Protein AF-A0A6A5QHP5-F1 (afdb_monomer_lite)

Secondary structure (DSSP, 8-state):
-HHHHHHHHHHHHHHHHHHHHHHHHHHHHHHHHHHHHHHHHHTTS---PPPPP----TT-EEEE-HHHHHHHHHHHHHHHHHHHS-HHHHHHHGGGGSHHHHHHHHHHHHTTPPPHHHHHTT-PPPHHHHHHHHHHHHSPPEEEPPPTTTTPPPPTT-B--SS--EETTEEPPPPB--S--HHHHHHHHHHHHHHHHHHHHHHT--

Organism: Ampelomyces quisqualis (NCBI:txid50730)

Foldseek 3Di:
DVVVVVVVVVVVVVVVVVVVVVVVVVVCVVCVVVVVVVVVVVVPPPPPDDPDDPPPPPAKDWPDDLLVVLLVLLLVVVVVLLVPDDPVVNVVCVVCSDDPSSVVQSVCVLVVHHRPSCVVVVNDDDPVSVVVSVVSVPDDTHIDDDPPCPCDADAAQDFDHPDFDDDPNDGDGGDGDHDGDPVVVVVVVVVVVVVVVVVVVVVVVD

Structure (mmCIF, N/CA/C/O backbone):
data_AF-A0A6A5QHP5-F1
#
_entry.id   AF-A0A6A5QHP5-F1
#
loop_
_atom_site.group_PDB
_atom_site.id
_atom_site.type_symbol
_atom_site.label_atom_id
_atom_site.label_alt_id
_atom_site.label_comp_id
_atom_site.label_asym_id
_atom_site.label_entity_id
_atom_site.label_seq_id
_atom_site.pdbx_PDB_ins_code
_atom_site.Cartn_x
_atom_site.Cartn_y
_atom_site.Cartn_z
_atom_site.occupancy
_atom_site.B_iso_or_equiv
_atom_site.auth_seq_id
_atom_site.auth_comp_id
_atom_site.auth_asym_id
_atom_site.auth_atom_id
_atom_site.pdbx_PDB_model_num
ATOM 1 N N . MET A 1 1 ? 27.028 6.381 -75.128 1.00 61.56 1 MET A N 1
ATOM 2 C CA . MET A 1 1 ? 25.929 7.376 -75.115 1.00 61.56 1 MET A CA 1
ATOM 3 C C . MET A 1 1 ? 24.689 6.884 -74.359 1.00 61.56 1 MET A C 1
ATOM 5 O O . MET A 1 1 ? 24.327 7.519 -73.383 1.00 61.56 1 MET A O 1
ATOM 9 N N . LYS A 1 2 ? 24.066 5.746 -74.721 1.00 71.06 2 LYS A N 1
ATOM 10 C CA . LYS A 1 2 ? 22.821 5.260 -74.073 1.00 71.06 2 LYS A CA 1
ATOM 11 C C . LYS A 1 2 ? 22.968 4.870 -72.589 1.00 71.06 2 LYS A C 1
ATOM 13 O O . LYS A 1 2 ? 22.072 5.134 -71.803 1.00 71.06 2 LYS A O 1
ATOM 18 N N . PHE A 1 3 ? 24.113 4.305 -72.198 1.00 80.38 3 PHE A N 1
ATOM 19 C CA . PHE A 1 3 ? 24.383 3.911 -70.807 1.00 80.38 3 PHE A CA 1
ATOM 20 C C . PHE A 1 3 ? 24.406 5.107 -69.840 1.00 80.38 3 PHE A C 1
ATOM 22 O O . PHE A 1 3 ? 23.811 5.047 -68.771 1.00 80.38 3 PHE A O 1
ATOM 29 N N . LEU A 1 4 ? 25.007 6.228 -70.255 1.00 84.44 4 LEU A N 1
ATOM 30 C CA . LEU A 1 4 ? 25.048 7.460 -69.461 1.00 84.44 4 LEU A CA 1
ATOM 31 C C . LEU A 1 4 ? 23.636 8.011 -69.198 1.00 84.44 4 LEU A C 1
ATOM 33 O O . LEU A 1 4 ? 23.339 8.428 -68.085 1.00 84.44 4 LEU A O 1
ATOM 37 N N . ALA A 1 5 ? 22.751 7.957 -70.198 1.00 82.94 5 ALA A N 1
ATOM 38 C CA . ALA A 1 5 ? 21.366 8.403 -70.055 1.00 82.94 5 ALA A CA 1
ATOM 39 C C . ALA A 1 5 ? 20.572 7.547 -69.052 1.00 82.94 5 ALA A C 1
ATOM 41 O O . ALA A 1 5 ? 19.784 8.086 -68.281 1.00 82.94 5 ALA A O 1
ATOM 42 N N . ILE A 1 6 ? 20.813 6.232 -69.018 1.00 88.19 6 ILE A N 1
ATOM 43 C CA . ILE A 1 6 ? 20.172 5.319 -68.058 1.00 88.19 6 ILE A CA 1
ATOM 44 C C . ILE A 1 6 ? 20.654 5.609 -66.632 1.00 88.19 6 ILE A C 1
ATOM 46 O O . ILE A 1 6 ? 19.841 5.676 -65.714 1.00 88.19 6 ILE A O 1
ATOM 50 N N . VAL A 1 7 ? 21.959 5.834 -66.447 1.00 87.88 7 VAL A N 1
ATOM 51 C CA . VAL A 1 7 ? 22.530 6.173 -65.134 1.00 87.88 7 VAL A CA 1
ATOM 52 C C . VAL A 1 7 ? 21.989 7.513 -64.627 1.00 87.88 7 VAL A C 1
ATOM 54 O O . VAL A 1 7 ? 21.601 7.613 -63.467 1.00 87.88 7 VAL A O 1
ATOM 57 N N . LEU A 1 8 ? 21.889 8.524 -65.495 1.00 89.56 8 LEU A N 1
ATOM 58 C CA . LEU A 1 8 ? 21.308 9.822 -65.139 1.00 89.56 8 LEU A CA 1
ATOM 59 C C . LEU A 1 8 ? 19.822 9.715 -64.780 1.00 89.56 8 LEU A C 1
ATOM 61 O O . LEU A 1 8 ? 19.384 10.333 -63.813 1.00 89.56 8 LEU A O 1
ATOM 65 N N . LEU A 1 9 ? 19.053 8.902 -65.511 1.00 88.56 9 LEU A N 1
ATOM 66 C CA . LEU A 1 9 ? 17.644 8.663 -65.200 1.00 88.56 9 LEU A CA 1
ATOM 67 C C . LEU A 1 9 ? 17.485 7.973 -63.839 1.00 88.56 9 LEU A C 1
ATOM 69 O O . LEU A 1 9 ? 16.646 8.380 -63.042 1.00 88.56 9 LEU A O 1
ATOM 73 N N . PHE A 1 10 ? 18.322 6.976 -63.546 1.00 89.12 10 PHE A N 1
ATOM 74 C CA . PHE A 1 10 ? 18.305 6.278 -62.262 1.00 89.12 10 PHE A CA 1
ATOM 75 C C . PHE A 1 10 ? 18.661 7.208 -61.097 1.00 89.12 10 PHE A C 1
ATOM 77 O O . PHE A 1 10 ? 17.954 7.229 -60.093 1.00 89.12 10 PHE A O 1
ATOM 84 N N . LEU A 1 11 ? 19.699 8.036 -61.249 1.00 90.69 11 LEU A N 1
ATOM 85 C CA . LEU A 1 11 ? 20.074 9.031 -60.240 1.00 90.69 11 LEU A CA 1
ATOM 86 C C . LEU A 1 11 ? 18.958 10.053 -59.997 1.00 90.69 11 LEU A C 1
ATOM 88 O O . LEU A 1 11 ? 18.711 10.415 -58.849 1.00 90.69 11 LEU A O 1
ATOM 92 N N . ASN A 1 12 ? 18.248 10.468 -61.048 1.00 89.38 12 ASN A N 1
ATOM 93 C CA . ASN A 1 12 ? 17.119 11.385 -60.918 1.00 89.38 12 ASN A CA 1
ATOM 94 C C . ASN A 1 12 ? 15.941 10.733 -60.172 1.00 89.38 12 ASN A C 1
ATOM 96 O O . ASN A 1 12 ? 15.350 11.339 -59.283 1.00 89.38 12 ASN A O 1
ATOM 100 N N . VAL A 1 13 ? 15.647 9.461 -60.459 1.00 91.06 13 VAL A N 1
ATOM 101 C CA . VAL A 1 13 ? 14.633 8.690 -59.721 1.00 91.06 13 VAL A CA 1
ATOM 102 C C . VAL A 1 13 ? 15.025 8.562 -58.246 1.00 91.06 13 VAL A C 1
ATOM 104 O O . VAL A 1 13 ? 14.203 8.826 -57.371 1.00 91.06 13 VAL A O 1
ATOM 107 N N . CYS A 1 14 ? 16.283 8.237 -57.942 1.00 88.94 14 CYS A N 1
ATOM 108 C CA . CYS A 1 14 ? 16.768 8.178 -56.561 1.00 88.94 14 CYS A CA 1
ATOM 109 C C . CYS A 1 14 ? 16.663 9.531 -55.841 1.00 88.94 14 CYS A C 1
ATOM 111 O O . CYS A 1 14 ? 16.239 9.559 -54.687 1.00 88.94 14 CYS A O 1
ATOM 113 N N . ALA A 1 15 ? 16.997 10.637 -56.514 1.00 89.06 15 ALA A N 1
ATOM 114 C CA . ALA A 1 15 ? 16.848 11.982 -55.961 1.00 89.06 15 ALA A CA 1
ATOM 115 C C . ALA A 1 15 ? 15.378 12.292 -55.634 1.00 89.06 15 ALA A C 1
ATOM 117 O O . ALA A 1 15 ? 15.068 12.643 -54.501 1.00 89.06 15 ALA A O 1
ATOM 118 N N . THR A 1 16 ? 14.456 12.033 -56.568 1.00 88.19 16 THR A N 1
ATOM 119 C CA . THR A 1 16 ? 13.019 12.258 -56.327 1.00 88.19 16 THR A CA 1
ATOM 120 C C . THR A 1 16 ? 12.458 11.401 -55.189 1.00 88.19 16 THR A C 1
ATOM 122 O O . THR A 1 16 ? 11.644 11.879 -54.404 1.00 88.19 16 THR A O 1
ATOM 125 N N . MET A 1 17 ? 12.920 10.154 -55.039 1.00 90.00 17 MET A N 1
ATOM 126 C CA . MET A 1 17 ? 12.515 9.294 -53.921 1.00 90.00 17 MET A CA 1
ATOM 127 C C . MET A 1 17 ? 13.016 9.832 -52.577 1.00 90.00 17 MET A C 1
ATOM 129 O O . MET A 1 17 ? 12.272 9.810 -51.597 1.00 90.00 17 MET A O 1
ATOM 133 N N . LEU A 1 18 ? 14.249 10.344 -52.528 1.00 90.56 18 LEU A N 1
ATOM 134 C CA . LEU A 1 18 ? 14.792 10.988 -51.332 1.00 90.56 18 LEU A CA 1
ATOM 135 C C . LEU A 1 18 ? 14.015 12.259 -50.978 1.00 90.56 18 LEU A C 1
ATOM 137 O O . LEU A 1 18 ? 13.669 12.437 -49.812 1.00 90.56 18 LEU A O 1
ATOM 141 N N . ASP A 1 19 ? 13.669 13.087 -51.964 1.00 86.50 19 ASP A N 1
ATOM 142 C CA . ASP A 1 19 ? 12.874 14.300 -51.749 1.00 86.50 19 ASP A CA 1
ATOM 143 C C . ASP A 1 19 ? 11.472 13.977 -51.210 1.00 86.50 19 ASP A C 1
ATOM 145 O O . ASP A 1 19 ? 10.993 14.636 -50.286 1.00 86.50 19 ASP A O 1
ATOM 149 N N . CYS A 1 20 ? 10.826 12.917 -51.709 1.00 86.38 20 CYS A N 1
ATOM 150 C CA . CYS A 1 20 ? 9.549 12.450 -51.167 1.00 86.38 20 CYS A CA 1
ATOM 151 C C . CYS A 1 20 ? 9.665 11.995 -49.704 1.00 86.38 20 CYS A C 1
ATOM 153 O O . CYS A 1 20 ? 8.797 12.317 -48.892 1.00 86.38 20 CYS A O 1
ATOM 155 N N . VAL A 1 21 ? 10.730 11.273 -49.342 1.00 85.81 21 VAL A N 1
ATOM 156 C CA . VAL A 1 21 ? 10.968 10.841 -47.953 1.00 85.81 21 VAL A CA 1
ATOM 157 C C . VAL A 1 21 ? 11.228 12.044 -47.042 1.00 85.81 21 VAL A C 1
ATOM 159 O O . VAL A 1 21 ? 10.674 12.111 -45.944 1.00 85.81 21 VAL A O 1
ATOM 162 N N . TRP A 1 22 ? 12.005 13.022 -47.510 1.00 85.69 22 TRP A N 1
ATOM 163 C CA . TRP A 1 22 ? 12.241 14.276 -46.793 1.00 85.69 22 TRP A CA 1
ATOM 164 C C . TRP A 1 22 ? 10.959 15.074 -46.575 1.00 85.69 22 TRP A C 1
ATOM 166 O O . TRP A 1 22 ? 10.737 15.579 -45.476 1.00 85.69 22 TRP A O 1
ATOM 176 N N . LEU A 1 23 ? 10.084 15.137 -47.579 1.00 84.62 23 LEU A N 1
ATOM 177 C CA . LEU A 1 23 ? 8.785 15.791 -47.463 1.00 84.62 23 LEU A CA 1
ATOM 178 C C . LEU A 1 23 ? 7.915 15.123 -46.386 1.00 84.62 23 LEU A C 1
ATOM 180 O O . LEU A 1 23 ? 7.296 15.818 -45.586 1.00 84.62 23 LEU A O 1
ATOM 184 N N . VAL A 1 24 ? 7.894 13.786 -46.330 1.00 81.50 24 VAL A N 1
ATOM 185 C CA . VAL A 1 24 ? 7.135 13.030 -45.318 1.00 81.50 24 VAL A CA 1
ATOM 186 C C . VAL A 1 24 ? 7.696 13.255 -43.912 1.00 81.50 24 VAL A C 1
ATOM 188 O O . VAL A 1 24 ? 6.921 13.463 -42.980 1.00 81.50 24 VAL A O 1
ATOM 191 N N . LEU A 1 25 ? 9.022 13.266 -43.749 1.00 79.19 25 LEU A N 1
ATOM 192 C CA . LEU A 1 25 ? 9.673 13.569 -42.468 1.00 79.19 25 LEU A CA 1
ATOM 193 C C . LEU A 1 25 ? 9.396 15.011 -42.015 1.00 79.19 25 LEU A C 1
ATOM 195 O O . LEU A 1 25 ? 9.047 15.235 -40.859 1.00 79.19 25 LEU A O 1
ATOM 199 N N . ALA A 1 26 ? 9.452 15.978 -42.932 1.00 79.81 26 ALA A N 1
ATOM 200 C CA . ALA A 1 26 ? 9.120 17.371 -42.640 1.00 79.81 26 ALA A CA 1
ATOM 201 C C . ALA A 1 26 ? 7.633 17.560 -42.288 1.00 79.81 26 ALA A C 1
ATOM 203 O O . ALA A 1 26 ? 7.299 18.346 -41.398 1.00 79.81 26 ALA A O 1
ATOM 204 N N . LEU A 1 27 ? 6.727 16.821 -42.939 1.00 79.62 27 LEU A N 1
ATOM 205 C CA . LEU A 1 27 ? 5.306 16.808 -42.578 1.00 79.62 27 LEU A CA 1
ATOM 206 C C . LEU A 1 27 ? 5.087 16.183 -41.198 1.00 79.62 27 LEU A C 1
ATOM 208 O O . LEU A 1 27 ? 4.297 16.693 -40.408 1.00 79.62 27 LEU A O 1
ATOM 212 N N . HIS A 1 28 ? 5.802 15.102 -40.886 1.00 76.00 28 HIS A N 1
ATOM 213 C CA . HIS A 1 28 ? 5.745 14.483 -39.569 1.00 76.00 28 HIS A CA 1
ATOM 214 C C . HIS A 1 28 ? 6.178 15.476 -38.485 1.00 76.00 28 HIS A C 1
ATOM 216 O O . HIS A 1 28 ? 5.433 15.687 -37.532 1.00 76.00 28 HIS A O 1
ATOM 222 N N . ASP A 1 29 ? 7.314 16.151 -38.656 1.00 72.25 29 ASP A N 1
ATOM 223 C CA . ASP A 1 29 ? 7.844 17.081 -37.653 1.00 72.25 29 ASP A CA 1
ATOM 224 C C . ASP A 1 29 ? 7.000 18.350 -37.488 1.00 72.25 29 ASP A C 1
ATOM 226 O O . ASP A 1 29 ? 6.909 18.892 -36.386 1.00 72.25 29 ASP A O 1
ATOM 230 N N . THR A 1 30 ? 6.328 18.808 -38.546 1.00 74.50 30 THR A N 1
ATOM 231 C CA . THR A 1 30 ? 5.409 19.957 -38.473 1.00 74.50 30 THR A CA 1
ATOM 232 C C . THR A 1 30 ? 4.049 19.584 -37.881 1.00 74.50 30 THR A C 1
ATOM 234 O O . THR A 1 30 ? 3.470 20.371 -37.128 1.00 74.50 30 THR A O 1
ATOM 237 N N . CYS A 1 31 ? 3.540 18.378 -38.147 1.00 75.94 31 CYS A N 1
ATOM 238 C CA . CYS A 1 31 ? 2.266 17.908 -37.600 1.00 75.94 31 CYS A CA 1
ATOM 239 C C . CYS A 1 31 ? 2.381 17.358 -36.167 1.00 75.94 31 CYS A C 1
ATOM 241 O O . CYS A 1 31 ? 1.421 17.454 -35.398 1.00 75.94 31 CYS A O 1
ATOM 243 N N . TRP A 1 32 ? 3.537 16.820 -35.771 1.00 72.25 32 TRP A N 1
ATOM 244 C CA . TRP A 1 32 ? 3.782 16.267 -34.436 1.00 72.25 32 TRP A CA 1
ATOM 245 C C . TRP A 1 32 ? 3.465 17.230 -33.274 1.00 72.25 32 TRP A C 1
ATOM 247 O O . TRP A 1 32 ? 2.747 16.825 -32.353 1.00 72.25 32 TRP A O 1
ATOM 257 N N . PRO A 1 33 ? 3.893 18.510 -33.283 1.00 73.62 33 PRO A N 1
ATOM 258 C CA . PRO A 1 33 ? 3.549 19.451 -32.216 1.00 73.62 33 PRO A CA 1
ATOM 259 C C . PRO A 1 33 ? 2.046 19.753 -32.144 1.0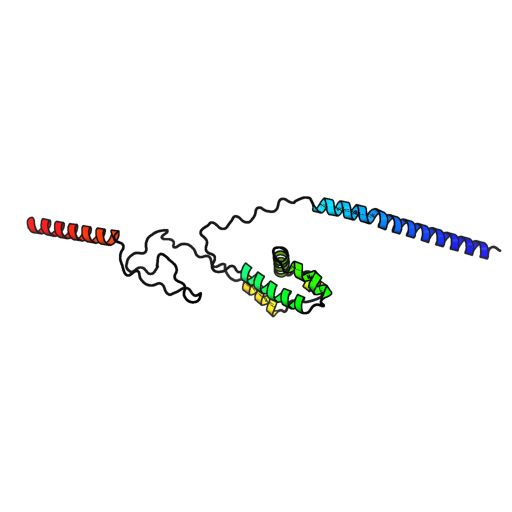0 73.62 33 PRO A C 1
ATOM 261 O O . PRO A 1 33 ? 1.520 19.935 -31.047 1.00 73.62 33 PRO A O 1
ATOM 264 N N . VAL A 1 34 ? 1.329 19.739 -33.274 1.00 74.12 34 VAL A N 1
ATOM 265 C CA . VAL A 1 34 ? -0.133 19.927 -33.302 1.00 74.12 34 VAL A CA 1
ATOM 266 C C . VAL A 1 34 ? -0.840 18.728 -32.669 1.00 74.12 34 VAL A C 1
ATOM 268 O O . VAL A 1 34 ? -1.759 18.900 -31.870 1.00 74.12 34 VAL A O 1
ATOM 271 N N . VAL A 1 35 ? -0.372 17.509 -32.951 1.00 69.69 35 VAL A N 1
ATOM 272 C CA . VAL A 1 35 ? -0.884 16.278 -32.327 1.00 69.69 35 VAL A CA 1
ATOM 273 C C . VAL A 1 35 ? -0.615 16.271 -30.820 1.00 69.69 35 VAL A C 1
ATOM 275 O O . VAL A 1 35 ? -1.504 15.927 -30.041 1.00 69.69 35 VAL A O 1
ATOM 278 N N . LEU A 1 36 ? 0.575 16.696 -30.382 1.00 69.38 36 LEU A N 1
ATOM 279 C CA . LEU A 1 36 ? 0.901 16.829 -28.959 1.00 69.38 36 LEU A CA 1
ATOM 280 C C . LEU A 1 36 ? 0.031 17.883 -28.260 1.00 69.38 36 LEU A C 1
ATOM 282 O O . LEU A 1 36 ? -0.422 17.646 -27.140 1.00 69.38 36 LEU A O 1
ATOM 286 N N . PHE A 1 37 ? -0.245 19.009 -28.921 1.00 70.62 37 PHE A N 1
ATOM 287 C CA . PHE A 1 37 ? -1.121 20.061 -28.405 1.00 70.62 37 PHE A CA 1
ATOM 288 C C . PHE A 1 37 ? -2.586 19.607 -28.298 1.00 70.62 37 PHE A C 1
ATOM 290 O O . PHE A 1 37 ? -3.234 19.811 -27.275 1.00 70.62 37 PHE A O 1
ATOM 297 N N . LEU A 1 38 ? -3.112 18.906 -29.306 1.00 71.19 38 LEU A N 1
ATOM 298 C CA . LEU A 1 38 ? -4.455 18.317 -29.242 1.00 71.19 38 LEU A CA 1
ATOM 299 C C . LEU A 1 38 ? -4.556 17.239 -28.153 1.00 71.19 38 LEU A C 1
ATOM 301 O O . LEU A 1 38 ? -5.572 17.133 -27.463 1.00 71.19 38 LEU A O 1
ATOM 305 N N . ARG A 1 39 ? -3.486 16.464 -27.948 1.00 62.81 39 ARG A N 1
ATOM 306 C CA . ARG A 1 39 ? -3.413 15.456 -26.886 1.00 62.81 39 ARG A CA 1
ATOM 307 C C . ARG A 1 39 ? -3.363 16.089 -25.494 1.00 62.81 39 ARG A C 1
ATOM 309 O O . ARG A 1 39 ? -4.021 15.572 -24.594 1.00 62.81 39 ARG A O 1
ATOM 316 N N . SER A 1 40 ? -2.654 17.208 -25.316 1.00 61.16 40 SER A N 1
ATOM 317 C CA . SER A 1 40 ? -2.631 17.932 -24.037 1.00 61.16 40 SER A CA 1
ATOM 318 C C . SER A 1 40 ? -3.987 18.574 -23.712 1.00 61.16 40 SER A C 1
ATOM 320 O O . SER A 1 40 ? -4.441 18.505 -22.568 1.00 61.16 40 SER A O 1
ATOM 322 N N . LEU A 1 41 ? -4.694 19.092 -24.722 1.00 62.59 41 LEU A N 1
ATOM 323 C CA . LEU A 1 41 ? -6.082 19.555 -24.602 1.00 62.59 41 LEU A CA 1
ATOM 324 C C . LEU A 1 41 ? -7.047 18.419 -24.231 1.00 62.59 41 LEU A C 1
ATOM 326 O O . LEU A 1 41 ? -7.913 18.602 -23.378 1.00 62.59 41 LEU A O 1
ATOM 330 N N . SER A 1 42 ? -6.870 17.226 -24.806 1.00 54.56 42 SER A N 1
ATOM 331 C CA . SER A 1 42 ? -7.694 16.052 -24.490 1.00 54.56 42 SER A CA 1
ATOM 332 C C . SER A 1 42 ? -7.488 15.542 -23.055 1.00 54.56 42 SER A C 1
ATOM 334 O O . SER A 1 42 ? -8.448 15.109 -22.420 1.00 54.56 42 SER A O 1
ATOM 336 N N . THR A 1 43 ? -6.278 15.654 -22.494 1.00 55.19 43 THR A N 1
ATOM 337 C CA . THR A 1 43 ? -6.004 15.276 -21.093 1.00 55.19 43 THR A CA 1
ATOM 338 C C . THR A 1 43 ? -6.563 16.250 -20.052 1.00 55.19 43 THR A C 1
ATOM 340 O O . THR A 1 43 ? -6.569 15.927 -18.866 1.00 55.19 43 THR A O 1
ATOM 343 N N . HIS A 1 44 ? -7.059 17.418 -20.472 1.00 50.09 44 HIS A N 1
ATOM 344 C CA . HIS A 1 44 ? -7.684 18.406 -19.590 1.00 50.09 44 HIS A CA 1
ATOM 345 C C . HIS A 1 44 ? -9.200 18.265 -19.461 1.00 50.09 44 HIS A C 1
ATOM 347 O O . HIS A 1 44 ? -9.816 19.103 -18.811 1.00 50.09 44 HIS A O 1
ATOM 353 N N . ILE A 1 45 ? -9.810 17.212 -20.011 1.00 50.88 45 ILE A N 1
ATOM 354 C CA . ILE A 1 45 ? -11.188 16.860 -19.662 1.00 50.88 45 ILE A CA 1
ATOM 355 C C . ILE A 1 45 ? -11.138 16.294 -18.238 1.00 50.88 45 ILE A C 1
ATOM 357 O O . ILE A 1 45 ? -10.616 15.189 -18.055 1.00 50.88 45 ILE A O 1
ATOM 361 N N . PRO A 1 46 ? -11.632 17.010 -17.209 1.00 49.59 46 PRO A N 1
ATOM 362 C CA . PRO A 1 46 ? -11.724 16.426 -15.890 1.00 49.59 46 PRO A CA 1
ATOM 363 C C . PRO A 1 46 ? -12.782 15.331 -15.993 1.00 49.59 46 PRO A C 1
ATOM 365 O O . PRO A 1 46 ? -13.981 15.613 -16.005 1.00 49.59 46 PRO A O 1
ATOM 368 N N . LEU A 1 47 ? -12.356 14.069 -16.092 1.00 54.75 47 LEU A N 1
ATOM 369 C CA . LEU A 1 47 ? -13.259 12.986 -15.732 1.00 54.75 47 LEU A CA 1
ATOM 370 C C . LEU A 1 47 ? -13.770 13.325 -14.327 1.00 54.75 47 LEU A C 1
ATOM 372 O O . LEU A 1 47 ? -12.943 13.665 -13.471 1.00 54.75 47 LEU A O 1
ATOM 376 N N . PRO A 1 48 ? -15.091 13.289 -14.074 1.00 50.38 48 PRO A N 1
ATOM 377 C CA . PRO A 1 48 ? -15.598 13.477 -12.729 1.00 50.38 48 PRO A CA 1
ATOM 378 C C . PRO A 1 48 ? -14.905 12.437 -11.855 1.00 50.38 48 PRO A C 1
ATOM 380 O O . PRO A 1 48 ? -15.116 11.233 -12.014 1.00 50.38 48 PRO A O 1
ATOM 383 N N . LEU A 1 49 ? -14.001 12.914 -10.996 1.00 50.34 49 LEU A N 1
ATOM 384 C CA . LEU A 1 49 ? -13.309 12.073 -10.037 1.00 50.34 49 LEU A CA 1
ATOM 385 C C . LEU A 1 49 ? -14.392 11.299 -9.282 1.00 50.34 49 LEU A C 1
ATOM 387 O O . LEU A 1 49 ? -15.390 11.916 -8.884 1.00 50.34 49 LEU A O 1
ATOM 391 N N . PRO A 1 50 ? -14.240 9.974 -9.100 1.00 51.75 50 PRO A N 1
ATOM 392 C CA . PRO A 1 50 ? -15.167 9.237 -8.262 1.00 51.75 50 PRO A CA 1
ATOM 393 C C . PRO A 1 50 ? -15.279 9.988 -6.931 1.00 51.75 50 PRO A C 1
ATOM 395 O O . PRO A 1 50 ? -14.256 10.473 -6.425 1.00 51.75 50 PRO A O 1
ATOM 398 N N . PRO A 1 51 ? -16.501 10.162 -6.394 1.00 55.22 51 PRO A N 1
ATOM 399 C CA . PRO A 1 51 ? -16.685 10.905 -5.161 1.00 55.22 51 PRO A CA 1
ATOM 400 C C . PRO A 1 51 ? -15.718 10.339 -4.119 1.00 55.22 51 PRO A C 1
ATOM 402 O O . PRO A 1 51 ? -15.582 9.110 -4.041 1.00 55.22 51 PRO A O 1
ATOM 405 N N . PRO A 1 52 ? -15.017 11.200 -3.354 1.00 45.22 52 PRO A N 1
ATOM 406 C CA . PRO A 1 52 ? -14.079 10.729 -2.350 1.00 45.22 52 PRO A CA 1
ATOM 407 C C . PRO A 1 52 ? -14.796 9.683 -1.493 1.00 45.22 52 PRO A C 1
ATOM 409 O O . PRO A 1 52 ? -15.973 9.891 -1.163 1.00 45.22 52 PRO A O 1
ATOM 412 N N . PRO A 1 53 ? -14.142 8.549 -1.174 1.00 49.06 53 PRO A N 1
ATOM 413 C CA . PRO A 1 53 ? -14.767 7.498 -0.387 1.00 49.06 53 PRO A CA 1
ATOM 414 C C . PRO A 1 53 ? -15.405 8.152 0.832 1.00 49.06 53 PRO A C 1
ATOM 416 O O . PRO A 1 53 ? -14.739 8.927 1.526 1.00 49.06 53 PRO A O 1
ATOM 419 N N . LYS A 1 54 ? -16.716 7.916 1.020 1.00 45.78 54 LYS A N 1
ATOM 420 C CA . LYS A 1 54 ? -17.501 8.532 2.097 1.00 45.78 54 LYS A CA 1
ATOM 421 C C . LYS A 1 54 ? -16.663 8.481 3.363 1.00 45.78 54 LYS A C 1
ATOM 423 O O . LYS A 1 54 ? -16.220 7.397 3.747 1.00 45.78 54 LYS A O 1
ATOM 428 N N . ALA A 1 55 ? -16.413 9.650 3.959 1.00 46.56 55 ALA A N 1
ATOM 429 C CA . ALA A 1 55 ? -15.646 9.745 5.188 1.00 46.56 55 ALA A CA 1
ATOM 430 C C . ALA A 1 55 ? -16.181 8.686 6.152 1.00 46.56 55 ALA A C 1
ATOM 432 O O . ALA A 1 55 ? -17.378 8.676 6.451 1.00 46.56 55 ALA A O 1
ATOM 433 N N . THR A 1 56 ? -15.308 7.753 6.552 1.00 50.09 56 THR A N 1
ATOM 434 C CA . THR A 1 56 ? -15.641 6.710 7.525 1.00 50.09 56 THR A CA 1
ATOM 435 C C . THR A 1 56 ? -16.399 7.393 8.661 1.00 50.09 56 THR A C 1
ATOM 437 O O . THR A 1 56 ? -15.883 8.402 9.160 1.00 50.09 56 THR A O 1
ATOM 440 N N . PRO A 1 57 ? -17.621 6.945 9.014 1.00 46.25 57 PRO A N 1
ATOM 441 C CA . PRO A 1 57 ? -18.473 7.668 9.946 1.00 46.25 57 PRO A CA 1
ATOM 442 C C . PRO A 1 57 ? -17.660 8.050 11.187 1.00 46.25 57 PRO A C 1
ATOM 444 O O . PRO A 1 57 ? -16.873 7.214 11.656 1.00 46.25 57 PRO A O 1
ATOM 447 N N . PRO A 1 58 ? -17.790 9.291 11.695 1.00 46.50 58 PRO A N 1
ATOM 448 C CA . PRO A 1 58 ? -17.022 9.772 12.838 1.00 46.50 58 PRO A CA 1
ATOM 449 C C . PRO A 1 58 ? -17.341 8.892 14.053 1.00 46.50 58 PRO A C 1
ATOM 451 O O . PRO A 1 58 ? -18.312 9.109 14.767 1.00 46.50 58 PRO A O 1
ATOM 454 N N . GLY A 1 59 ? -16.565 7.824 14.241 1.00 52.72 59 GLY A N 1
ATOM 455 C CA . GLY A 1 59 ? -16.907 6.757 15.179 1.00 52.72 59 GLY A CA 1
ATOM 456 C C . GLY A 1 59 ? -16.152 5.444 14.973 1.00 52.72 59 GLY A C 1
ATOM 457 O O . GLY A 1 59 ? -15.833 4.789 15.963 1.00 52.72 59 GLY A O 1
ATOM 458 N N . GLN A 1 60 ? -15.792 5.069 13.739 1.00 56.94 60 GLN A N 1
ATOM 459 C CA . GLN A 1 60 ? -14.990 3.860 13.509 1.00 56.94 60 GLN A CA 1
ATOM 460 C C . GLN A 1 60 ? -13.507 4.135 13.765 1.00 56.94 60 GLN A C 1
ATOM 462 O O . GLN A 1 60 ? -12.803 4.734 12.953 1.00 56.94 60 GLN A O 1
ATOM 467 N N . ARG A 1 61 ? -13.013 3.690 14.922 1.00 63.91 61 ARG A N 1
ATOM 468 C CA . ARG A 1 61 ? -11.576 3.692 15.210 1.00 63.91 61 ARG A CA 1
ATOM 469 C C . ARG A 1 61 ? -10.962 2.443 14.594 1.00 63.91 61 ARG A C 1
ATOM 471 O O . ARG A 1 61 ? -11.036 1.370 15.182 1.00 63.91 61 ARG A O 1
ATOM 478 N N . ILE A 1 62 ? -10.364 2.564 13.415 1.00 65.19 62 ILE A N 1
ATOM 479 C CA . ILE A 1 62 ? -9.651 1.430 12.827 1.00 65.19 62 ILE A CA 1
ATOM 480 C C . ILE A 1 62 ? -8.322 1.239 13.564 1.00 65.19 62 ILE A C 1
ATOM 482 O O . ILE A 1 62 ? -7.519 2.167 13.645 1.00 65.19 62 ILE A O 1
ATOM 486 N N . LEU A 1 63 ? -8.108 0.053 14.137 1.00 71.38 63 LEU A N 1
ATOM 487 C CA . LEU A 1 63 ? -6.838 -0.320 14.770 1.00 71.38 63 LEU A CA 1
ATOM 488 C C . LEU A 1 63 ? -5.815 -0.772 13.738 1.00 71.38 63 LEU A C 1
ATOM 490 O O . LEU A 1 63 ? -4.627 -0.498 13.887 1.00 71.38 63 LEU A O 1
ATOM 494 N N . PHE A 1 64 ? -6.278 -1.483 12.714 1.00 76.31 64 PHE A N 1
ATOM 495 C CA . PHE A 1 64 ? -5.416 -2.048 11.694 1.00 76.31 64 PHE A CA 1
ATOM 496 C C . PHE A 1 64 ? -6.132 -2.081 10.347 1.00 76.31 64 PHE A C 1
ATOM 498 O O . PHE A 1 64 ? -7.189 -2.698 10.233 1.00 76.31 64 PHE A O 1
ATOM 505 N N . ARG A 1 65 ? -5.528 -1.442 9.337 1.00 77.12 65 ARG A N 1
ATOM 506 C CA . ARG A 1 65 ? -5.902 -1.586 7.926 1.00 77.12 65 ARG A CA 1
ATOM 507 C C . ARG A 1 65 ? -4.793 -2.324 7.179 1.00 77.12 65 ARG A C 1
ATOM 509 O O . ARG A 1 65 ? -3.676 -1.799 7.141 1.00 77.12 65 ARG A O 1
ATOM 516 N N . PRO A 1 66 ? -5.090 -3.458 6.524 1.00 80.62 66 PRO A N 1
ATOM 517 C CA . PRO A 1 66 ? -4.127 -4.175 5.689 1.00 80.62 66 PRO A CA 1
ATOM 518 C C . PRO A 1 66 ? -3.502 -3.278 4.618 1.00 80.62 66 PRO A C 1
ATOM 520 O O . PRO A 1 66 ? -2.297 -3.342 4.379 1.00 80.62 66 PRO A O 1
ATOM 523 N N . SER A 1 67 ? -4.295 -2.361 4.049 1.00 80.38 67 SER A N 1
ATOM 524 C CA . SER A 1 67 ? -3.837 -1.392 3.052 1.00 80.38 67 SER A CA 1
ATOM 525 C C . SER A 1 67 ? -2.643 -0.570 3.539 1.00 80.38 67 SER A C 1
ATOM 527 O O . SER A 1 67 ? -1.693 -0.400 2.783 1.00 80.38 67 SER A O 1
ATOM 529 N N . PHE A 1 6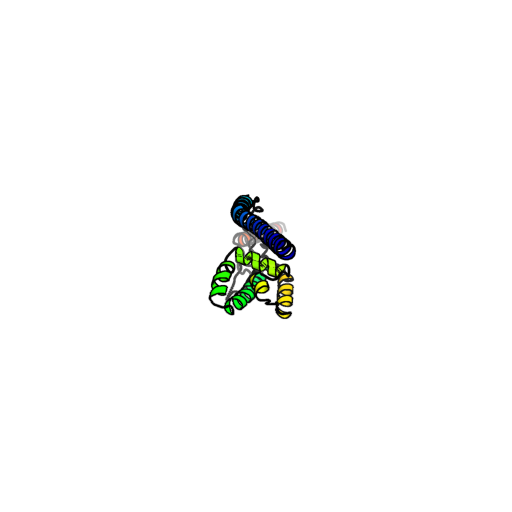8 ? -2.614 -0.136 4.802 1.00 81.31 68 PHE A N 1
ATOM 530 C CA . PHE A 1 68 ? -1.484 0.623 5.346 1.00 81.31 68 PHE A CA 1
ATOM 531 C C . PHE A 1 68 ? -0.199 -0.212 5.394 1.00 81.31 68 PHE A C 1
ATOM 533 O O . PHE A 1 68 ? 0.863 0.248 4.975 1.00 81.31 68 PHE A O 1
ATOM 540 N N . SER A 1 69 ? -0.285 -1.454 5.875 1.00 84.44 69 SER A N 1
ATOM 541 C CA . SER A 1 69 ? 0.867 -2.360 5.933 1.00 84.44 69 SER A CA 1
ATOM 542 C C . SER A 1 69 ? 1.393 -2.718 4.550 1.00 84.44 69 SER A C 1
ATOM 544 O O . SER A 1 69 ? 2.606 -2.779 4.357 1.00 84.44 69 SER A O 1
ATOM 546 N N . ILE A 1 70 ? 0.488 -2.908 3.593 1.00 85.62 70 ILE A N 1
ATOM 547 C CA . ILE A 1 70 ? 0.815 -3.146 2.192 1.00 85.62 70 ILE A CA 1
ATOM 548 C C . ILE A 1 70 ? 1.549 -1.943 1.595 1.00 85.62 70 ILE A C 1
ATOM 550 O O . ILE A 1 70 ? 2.644 -2.102 1.062 1.00 85.62 70 ILE A O 1
ATOM 554 N N . HIS A 1 71 ? 1.001 -0.735 1.744 1.00 86.00 71 HIS A N 1
ATOM 555 C CA . HIS A 1 71 ? 1.631 0.485 1.240 1.00 86.00 71 HIS A CA 1
ATOM 556 C C . HIS A 1 71 ? 3.012 0.687 1.868 1.00 86.00 71 HIS A C 1
ATOM 558 O O . HIS A 1 71 ? 3.976 0.963 1.164 1.00 86.00 71 HIS A O 1
ATOM 564 N N . ASN A 1 72 ? 3.156 0.466 3.175 1.00 88.38 72 ASN A N 1
ATOM 565 C CA . ASN A 1 72 ? 4.459 0.549 3.831 1.00 88.38 72 ASN A CA 1
ATOM 566 C C . ASN A 1 72 ? 5.456 -0.493 3.283 1.00 88.38 72 ASN A C 1
ATOM 568 O O . ASN A 1 72 ? 6.644 -0.218 3.133 1.00 88.38 72 ASN A O 1
ATOM 572 N N . PHE A 1 73 ? 4.989 -1.692 2.934 1.00 88.56 73 PHE A N 1
ATOM 573 C CA . PHE A 1 73 ? 5.844 -2.702 2.318 1.00 88.56 73 PHE A CA 1
ATOM 574 C C . PHE A 1 73 ? 6.275 -2.314 0.895 1.00 88.56 73 PHE A C 1
ATOM 576 O O . PHE A 1 73 ? 7.468 -2.376 0.587 1.00 88.56 73 PHE A O 1
ATOM 583 N N . CYS A 1 74 ? 5.345 -1.832 0.062 1.00 87.62 74 CYS A N 1
ATOM 584 C CA . CYS A 1 74 ? 5.649 -1.305 -1.273 1.00 87.62 74 CYS A CA 1
ATOM 585 C C . CYS A 1 74 ? 6.630 -0.126 -1.203 1.00 87.62 74 CYS A C 1
ATOM 587 O O . CYS A 1 74 ? 7.560 -0.053 -2.006 1.00 87.62 74 CYS A O 1
ATOM 589 N N . TRP A 1 75 ? 6.490 0.744 -0.196 1.00 89.62 75 TRP A N 1
ATOM 590 C CA . TRP A 1 75 ? 7.430 1.831 0.073 1.00 89.62 75 TRP A CA 1
ATOM 591 C C . TRP A 1 75 ? 8.849 1.311 0.280 1.00 89.62 75 TRP A C 1
ATOM 593 O O . TRP A 1 75 ? 9.777 1.781 -0.370 1.00 89.62 75 TRP A O 1
ATOM 603 N N . ILE A 1 76 ? 9.027 0.318 1.156 1.00 89.62 76 ILE A N 1
ATOM 604 C CA . ILE A 1 76 ? 10.345 -0.255 1.460 1.00 89.62 76 ILE A CA 1
ATOM 605 C C . ILE A 1 76 ? 10.992 -0.843 0.202 1.00 89.62 76 ILE A C 1
ATOM 607 O O . ILE A 1 76 ? 12.193 -0.662 -0.003 1.00 89.62 76 ILE A O 1
ATOM 611 N N . ILE A 1 77 ? 10.216 -1.540 -0.632 1.00 88.12 77 ILE A N 1
ATOM 612 C CA . ILE A 1 77 ? 10.710 -2.131 -1.882 1.00 88.12 77 ILE A CA 1
ATOM 613 C C . ILE A 1 77 ? 11.153 -1.032 -2.849 1.00 88.12 77 ILE A C 1
ATOM 615 O O . ILE A 1 77 ? 12.308 -1.021 -3.278 1.00 88.12 77 ILE A O 1
ATOM 619 N N . LEU A 1 78 ? 10.258 -0.093 -3.162 1.00 86.81 78 LEU A N 1
ATOM 620 C CA . LEU A 1 78 ? 10.516 0.956 -4.145 1.00 86.81 78 LEU A CA 1
ATOM 621 C C . LEU A 1 78 ? 11.626 1.903 -3.685 1.00 86.81 78 LEU A C 1
ATOM 623 O O . LEU A 1 78 ? 12.497 2.253 -4.472 1.00 86.81 78 LEU A O 1
ATOM 627 N N . HIS A 1 79 ? 11.666 2.254 -2.400 1.00 89.19 79 HIS A N 1
ATOM 628 C CA . HIS A 1 79 ? 12.713 3.104 -1.842 1.00 89.19 79 HIS A CA 1
ATOM 629 C C . HIS A 1 79 ? 14.092 2.445 -1.948 1.00 89.19 79 HIS A C 1
ATOM 631 O O . HIS A 1 79 ? 15.065 3.104 -2.309 1.00 89.19 79 HIS A O 1
ATOM 637 N N . LYS A 1 80 ? 14.192 1.137 -1.671 1.00 88.75 80 LYS A N 1
ATOM 638 C CA . LYS A 1 80 ? 15.441 0.388 -1.869 1.00 88.75 80 LYS A CA 1
ATOM 639 C C . LYS A 1 80 ? 15.830 0.322 -3.342 1.00 88.75 80 LYS A C 1
ATOM 641 O O . LYS A 1 80 ? 16.995 0.539 -3.647 1.00 88.75 80 LYS A O 1
ATOM 646 N N . ALA A 1 81 ? 14.875 0.076 -4.237 1.00 85.31 81 ALA A N 1
ATOM 647 C CA . ALA A 1 81 ? 15.134 0.055 -5.674 1.00 85.31 81 ALA A CA 1
ATOM 648 C C . ALA A 1 81 ? 15.669 1.411 -6.167 1.00 85.31 81 ALA A C 1
ATOM 650 O O . ALA A 1 81 ? 16.720 1.461 -6.796 1.00 85.31 81 ALA A O 1
ATOM 651 N N . VAL A 1 82 ? 15.015 2.516 -5.793 1.00 86.44 82 VAL A N 1
ATOM 652 C CA . VAL A 1 82 ? 15.413 3.888 -6.160 1.00 86.44 82 VAL A CA 1
ATOM 653 C C . VAL A 1 82 ? 16.772 4.280 -5.565 1.00 86.44 82 VAL A C 1
ATOM 655 O O . VAL A 1 82 ? 17.547 4.994 -6.202 1.00 86.44 82 VAL A O 1
ATOM 658 N N . ALA A 1 83 ? 17.102 3.800 -4.364 1.00 87.25 83 ALA A N 1
ATOM 659 C CA . ALA A 1 83 ? 18.381 4.089 -3.716 1.00 87.25 83 ALA A CA 1
ATOM 660 C C . ALA A 1 83 ? 19.591 3.454 -4.425 1.00 87.25 83 ALA A C 1
ATOM 662 O O . ALA A 1 83 ? 20.698 3.971 -4.294 1.00 87.25 83 ALA A O 1
ATOM 663 N N . VAL A 1 84 ? 19.397 2.367 -5.177 1.00 87.69 84 VAL A N 1
ATOM 664 C CA . VAL A 1 84 ? 20.473 1.698 -5.934 1.00 87.69 84 VAL A CA 1
ATOM 665 C C . VAL A 1 84 ? 20.706 2.363 -7.299 1.00 87.69 84 VAL A C 1
ATOM 667 O O . VAL A 1 84 ? 21.759 2.178 -7.902 1.00 87.69 84 VAL A O 1
ATOM 670 N N . LEU A 1 85 ? 19.764 3.183 -7.775 1.00 84.12 85 LEU A N 1
ATOM 671 C CA . LEU A 1 85 ? 19.872 3.847 -9.074 1.00 84.12 85 LEU A CA 1
ATOM 672 C C . LEU A 1 85 ? 20.953 4.947 -9.099 1.00 84.12 85 LEU A C 1
ATOM 674 O O . LEU A 1 85 ? 21.220 5.571 -8.055 1.00 84.12 85 LEU A O 1
ATOM 678 N N . PRO A 1 86 ? 21.509 5.247 -10.296 1.00 88.00 86 PRO A N 1
ATOM 679 C CA . PRO A 1 86 ? 22.329 6.433 -10.543 1.00 88.00 86 PRO A CA 1
ATOM 680 C C . PRO A 1 86 ? 21.620 7.727 -10.120 1.00 88.00 86 PRO A C 1
ATOM 682 O O . PRO A 1 86 ? 20.391 7.800 -10.087 1.00 88.00 86 PRO A O 1
ATOM 685 N N . SER A 1 87 ? 22.387 8.774 -9.805 1.00 86.00 87 SER A N 1
ATOM 686 C CA . SER A 1 87 ? 21.858 10.047 -9.285 1.00 86.00 87 SER A CA 1
ATOM 687 C C . SER A 1 87 ? 20.837 10.715 -10.216 1.00 86.00 87 SER A C 1
ATOM 689 O O . SER A 1 87 ? 19.828 11.235 -9.737 1.00 86.00 87 SER A O 1
ATOM 691 N N . THR A 1 88 ? 21.061 10.656 -11.529 1.00 86.25 88 THR A N 1
ATOM 692 C CA . THR A 1 88 ? 20.154 11.160 -12.573 1.00 86.25 88 THR A CA 1
ATOM 693 C C . THR A 1 88 ? 18.797 10.469 -12.528 1.00 86.25 88 THR A C 1
ATOM 695 O O . THR A 1 88 ? 17.758 11.120 -12.434 1.00 86.25 88 THR A O 1
ATOM 698 N N . ASP A 1 89 ? 18.800 9.142 -12.512 1.00 82.56 89 ASP A N 1
ATOM 699 C CA . ASP A 1 89 ? 17.576 8.349 -12.511 1.00 82.56 89 ASP A CA 1
ATOM 700 C C . ASP A 1 89 ? 16.845 8.435 -11.171 1.00 82.56 89 ASP A C 1
ATOM 702 O O . ASP A 1 89 ? 15.616 8.516 -11.114 1.00 82.56 89 ASP A O 1
ATOM 706 N N . ARG A 1 90 ? 17.592 8.527 -10.069 1.00 81.75 90 ARG A N 1
ATOM 707 C CA . ARG A 1 90 ? 17.025 8.775 -8.743 1.00 81.75 90 ARG A CA 1
ATOM 708 C C . ARG A 1 90 ? 16.222 10.074 -8.715 1.00 81.75 90 ARG A C 1
ATOM 710 O O . ARG A 1 90 ? 15.116 10.078 -8.174 1.00 81.75 90 ARG A O 1
ATOM 717 N N . ALA A 1 91 ? 16.737 11.155 -9.302 1.00 82.69 91 ALA A N 1
ATOM 718 C CA . ALA A 1 91 ? 16.035 12.437 -9.360 1.00 82.69 91 ALA A CA 1
ATOM 719 C C . ALA A 1 91 ? 14.725 12.351 -10.164 1.00 82.69 91 ALA A C 1
ATOM 721 O O . ALA A 1 91 ? 13.729 12.945 -9.757 1.00 82.69 91 ALA A O 1
ATOM 722 N N . LEU A 1 92 ? 14.695 11.553 -11.238 1.00 84.00 92 LEU A N 1
ATOM 723 C CA . LEU A 1 92 ? 13.488 11.317 -12.038 1.00 84.00 92 LEU A CA 1
ATOM 724 C C . LEU A 1 92 ? 12.409 10.548 -11.266 1.00 84.00 92 LEU A C 1
ATOM 726 O O . LEU A 1 92 ? 11.222 10.826 -11.428 1.00 84.00 92 LEU A O 1
ATOM 730 N N . PHE A 1 93 ? 12.803 9.592 -10.420 1.00 81.69 93 PHE A N 1
ATOM 731 C CA . PHE A 1 93 ? 11.861 8.692 -9.748 1.00 81.69 93 PHE A CA 1
ATOM 732 C C . PHE A 1 93 ? 11.462 9.108 -8.327 1.00 81.69 93 PHE A C 1
ATOM 734 O O . PHE A 1 93 ? 10.400 8.717 -7.843 1.00 81.69 93 PHE A O 1
ATOM 741 N N . THR A 1 94 ? 12.257 9.953 -7.670 1.00 82.38 94 THR A N 1
ATOM 742 C CA . THR A 1 94 ? 11.966 10.473 -6.322 1.00 82.38 94 THR A CA 1
ATOM 743 C C . THR A 1 94 ? 10.603 11.183 -6.208 1.00 82.38 94 THR A C 1
ATOM 745 O O . THR A 1 94 ? 9.925 10.974 -5.201 1.00 82.38 94 THR A O 1
ATOM 748 N N . PRO A 1 95 ? 10.136 11.976 -7.195 1.00 83.62 95 PRO A N 1
ATOM 749 C CA . PRO A 1 95 ? 8.812 12.600 -7.136 1.00 83.62 95 PRO A CA 1
ATOM 750 C C . PRO A 1 95 ? 7.656 11.594 -7.079 1.00 83.62 95 PRO A C 1
ATOM 752 O O . PRO A 1 95 ? 6.663 11.845 -6.399 1.00 83.62 95 PRO A O 1
ATOM 755 N N . TYR A 1 96 ? 7.802 10.430 -7.721 1.00 80.94 96 TYR A N 1
ATOM 756 C CA . TYR A 1 96 ? 6.781 9.378 -7.707 1.00 80.94 96 TYR A CA 1
ATOM 757 C C . TYR A 1 96 ? 6.697 8.644 -6.362 1.00 80.94 96 TYR A C 1
ATOM 759 O O . TYR A 1 96 ? 5.698 7.996 -6.069 1.00 80.94 96 TYR A O 1
ATOM 767 N N . MET A 1 97 ? 7.705 8.802 -5.501 1.00 81.62 97 MET A N 1
ATOM 768 C CA . MET A 1 97 ? 7.705 8.319 -4.119 1.00 81.62 97 MET A CA 1
ATOM 769 C C . MET A 1 97 ? 6.967 9.282 -3.174 1.00 81.62 97 MET A C 1
ATOM 771 O O . MET A 1 97 ? 7.294 9.363 -1.997 1.00 81.62 97 MET A O 1
ATOM 775 N N . ARG A 1 98 ? 6.013 10.094 -3.635 1.00 81.94 98 ARG A N 1
ATOM 776 C CA . ARG A 1 98 ? 5.278 11.020 -2.758 1.00 81.94 98 ARG A CA 1
ATOM 777 C C . ARG A 1 98 ? 3.783 10.993 -3.044 1.00 81.94 98 ARG A C 1
ATOM 779 O O . ARG A 1 98 ? 3.356 10.933 -4.193 1.00 81.9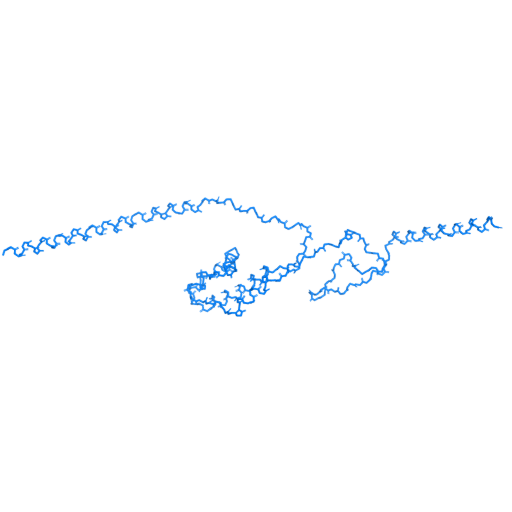4 98 ARG A O 1
ATOM 786 N N . GLY A 1 99 ? 2.996 11.085 -1.970 1.00 81.25 99 GLY A N 1
ATOM 787 C CA . GLY A 1 99 ? 1.555 11.337 -2.021 1.00 81.25 99 GLY A CA 1
ATOM 788 C C . GLY A 1 99 ? 0.773 10.362 -2.905 1.00 81.25 99 GLY A C 1
ATOM 789 O O . GLY A 1 99 ? 0.913 9.146 -2.786 1.00 81.25 99 GLY A O 1
ATOM 790 N N . SER A 1 100 ? -0.063 10.916 -3.783 1.00 79.12 100 SER A N 1
ATOM 791 C CA . SER A 1 100 ? -0.953 10.172 -4.683 1.00 79.12 100 SER A CA 1
ATOM 792 C C . SER A 1 100 ? -0.211 9.350 -5.737 1.00 79.12 100 SER A C 1
ATOM 794 O O . SER A 1 100 ? -0.651 8.252 -6.064 1.00 79.12 100 SER A O 1
ATOM 796 N N . HIS A 1 101 ? 0.937 9.825 -6.231 1.00 78.62 101 HIS A N 1
ATOM 797 C CA . HIS A 1 101 ? 1.744 9.069 -7.194 1.00 78.62 101 HIS A CA 1
ATOM 798 C C . HIS A 1 101 ? 2.269 7.772 -6.586 1.00 78.62 101 HIS A C 1
ATOM 800 O O . HIS A 1 101 ? 2.235 6.727 -7.232 1.00 78.62 101 HIS A O 1
ATOM 806 N N . PHE A 1 102 ? 2.682 7.821 -5.319 1.00 84.88 102 PHE A N 1
ATOM 807 C CA . PHE A 1 102 ? 3.106 6.625 -4.606 1.00 84.88 102 PHE A CA 1
ATOM 808 C C . PHE A 1 102 ? 1.949 5.636 -4.417 1.00 84.88 102 PHE A C 1
ATOM 810 O O . PHE A 1 102 ? 2.150 4.437 -4.587 1.00 84.88 102 PHE A O 1
ATOM 817 N N . ALA A 1 103 ? 0.744 6.121 -4.105 1.00 80.06 103 ALA A N 1
ATOM 818 C CA . ALA A 1 103 ? -0.432 5.260 -3.981 1.00 80.06 103 ALA A CA 1
ATOM 819 C C . ALA A 1 103 ? -0.730 4.516 -5.296 1.00 80.06 103 ALA A C 1
ATOM 821 O O . ALA A 1 103 ? -0.893 3.301 -5.275 1.00 80.06 103 ALA A O 1
ATOM 822 N N . ALA A 1 104 ? -0.669 5.204 -6.441 1.00 78.69 104 ALA A N 1
ATOM 823 C CA . ALA A 1 104 ? -0.843 4.578 -7.755 1.00 78.69 104 ALA A CA 1
ATOM 824 C C . ALA A 1 104 ? 0.250 3.533 -8.072 1.00 78.69 104 ALA A C 1
ATOM 826 O O . ALA A 1 104 ? -0.032 2.481 -8.642 1.00 78.69 104 ALA A O 1
ATOM 827 N N . LEU A 1 105 ? 1.503 3.786 -7.669 1.00 79.56 105 LEU A N 1
ATOM 828 C CA . LEU A 1 105 ? 2.593 2.806 -7.790 1.00 79.56 105 LEU A CA 1
ATOM 829 C C . LEU A 1 105 ? 2.419 1.599 -6.861 1.00 79.56 105 LEU A C 1
ATOM 831 O O . LEU A 1 105 ? 2.836 0.490 -7.190 1.00 79.56 105 LEU A O 1
ATOM 835 N N . ALA A 1 106 ? 1.861 1.814 -5.673 1.00 81.62 106 ALA A N 1
ATOM 836 C CA . ALA A 1 106 ? 1.562 0.735 -4.748 1.00 81.62 106 ALA A CA 1
ATOM 837 C C . ALA A 1 106 ? 0.399 -0.120 -5.267 1.00 81.62 106 ALA A C 1
ATOM 839 O O . ALA A 1 106 ? 0.451 -1.335 -5.122 1.00 81.62 106 ALA A O 1
ATOM 840 N N . GLU A 1 107 ? -0.606 0.485 -5.903 1.00 79.31 107 GLU A N 1
ATOM 841 C CA . GLU A 1 107 ? -1.717 -0.229 -6.538 1.00 79.31 107 GLU A CA 1
ATOM 842 C C . GLU A 1 107 ? -1.272 -1.089 -7.723 1.00 79.31 107 GLU A C 1
ATOM 844 O O . GLU A 1 107 ? -1.697 -2.239 -7.805 1.00 79.31 107 GLU A O 1
ATOM 849 N N . SER A 1 108 ? -0.365 -0.611 -8.583 1.00 74.31 108 SER A N 1
ATOM 850 C CA . SER A 1 108 ? 0.169 -1.444 -9.675 1.00 74.31 108 SER A CA 1
ATOM 851 C C . SER A 1 108 ? 0.912 -2.671 -9.145 1.00 74.31 108 SER A C 1
ATOM 853 O O . SER A 1 108 ? 0.619 -3.791 -9.552 1.00 74.31 108 SER A O 1
ATOM 855 N N . LEU A 1 109 ? 1.752 -2.489 -8.121 1.00 74.12 109 LEU A N 1
ATOM 856 C CA . LEU A 1 109 ? 2.406 -3.589 -7.401 1.00 74.12 109 LEU A CA 1
ATOM 857 C C . LEU A 1 109 ? 1.421 -4.596 -6.789 1.00 74.12 109 LEU A C 1
ATOM 859 O O . LEU A 1 109 ? 1.787 -5.747 -6.558 1.00 74.12 109 LEU A O 1
ATOM 863 N N . LEU A 1 110 ? 0.196 -4.169 -6.478 1.00 73.94 110 LEU A N 1
ATOM 864 C CA . LEU A 1 110 ? -0.850 -5.041 -5.952 1.00 73.94 110 LEU A CA 1
ATOM 865 C C . LEU A 1 110 ? -1.645 -5.755 -7.035 1.00 73.94 110 LEU A C 1
ATOM 867 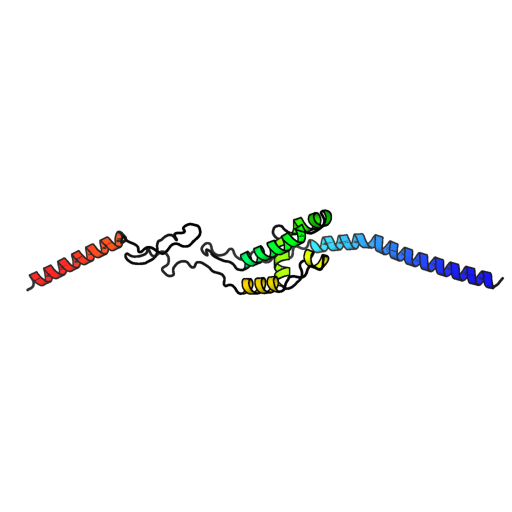O O . LEU A 1 110 ? -2.220 -6.799 -6.727 1.00 73.94 110 LEU A O 1
ATOM 871 N N . ALA A 1 111 ? -1.671 -5.222 -8.249 1.00 73.50 111 ALA A N 1
ATOM 872 C CA . ALA A 1 111 ? -2.289 -5.834 -9.418 1.00 73.50 111 ALA A CA 1
ATOM 873 C C . ALA A 1 111 ? -1.359 -6.840 -10.126 1.00 73.50 111 ALA A C 1
ATOM 875 O O . ALA A 1 111 ? -1.654 -7.255 -11.238 1.00 73.50 111 ALA A O 1
ATOM 876 N N . ASP A 1 112 ? -0.240 -7.211 -9.490 1.00 67.75 112 ASP A N 1
ATOM 877 C CA . ASP A 1 112 ? 0.852 -8.006 -10.070 1.00 67.75 112 ASP A CA 1
ATOM 878 C C . ASP A 1 112 ? 1.524 -7.344 -11.291 1.00 67.75 112 ASP A C 1
ATOM 880 O O . ASP A 1 112 ? 2.335 -7.965 -11.982 1.00 67.75 112 ASP A O 1
ATOM 884 N N . ASP A 1 113 ? 1.273 -6.047 -11.491 1.00 75.38 113 ASP A N 1
ATOM 885 C CA . ASP A 1 113 ? 1.910 -5.241 -12.521 1.00 75.38 113 ASP A CA 1
ATOM 886 C C . ASP A 1 113 ? 3.216 -4.622 -11.994 1.00 75.38 113 ASP A C 1
ATOM 888 O O . ASP A 1 113 ? 3.262 -4.018 -10.912 1.00 75.38 113 ASP A O 1
ATOM 892 N N . PRO A 1 114 ? 4.326 -4.721 -12.747 1.00 71.38 114 PRO A N 1
ATOM 893 C CA . PRO A 1 114 ? 5.574 -4.110 -12.334 1.00 71.38 114 PRO A CA 1
ATOM 894 C C . PRO A 1 114 ? 5.440 -2.585 -12.369 1.00 71.38 114 PRO A C 1
ATOM 896 O O . PRO A 1 114 ? 5.186 -1.984 -13.414 1.00 71.38 114 PRO A O 1
ATOM 899 N N . ALA A 1 115 ? 5.680 -1.939 -11.225 1.00 78.88 115 ALA A N 1
ATOM 900 C CA . ALA A 1 115 ? 5.768 -0.485 -11.155 1.00 78.88 115 ALA A CA 1
ATOM 901 C C . ALA A 1 115 ? 6.746 0.052 -12.229 1.00 78.88 115 ALA A C 1
ATOM 903 O O . ALA A 1 115 ? 7.795 -0.560 -12.433 1.00 78.88 115 ALA A O 1
ATOM 904 N N . PRO A 1 116 ? 6.484 1.214 -12.860 1.00 75.06 116 PRO A N 1
ATOM 905 C CA . PRO A 1 116 ? 7.325 1.807 -13.907 1.00 75.06 116 PRO A CA 1
ATOM 906 C C . PRO A 1 116 ? 8.833 1.810 -13.614 1.00 75.06 116 PRO A C 1
ATOM 908 O O . PRO A 1 116 ? 9.641 1.561 -14.505 1.00 75.06 116 PRO A O 1
ATOM 911 N N . ILE A 1 117 ? 9.216 2.045 -12.353 1.00 78.94 117 ILE A N 1
ATOM 912 C CA . ILE A 1 117 ? 10.612 1.982 -11.889 1.00 78.94 117 ILE A CA 1
ATOM 913 C C . ILE A 1 117 ? 11.162 0.557 -12.020 1.00 78.94 117 ILE A C 1
ATOM 915 O O . ILE A 1 117 ? 12.238 0.347 -12.564 1.00 78.94 117 ILE A O 1
ATOM 919 N N . LEU A 1 118 ? 10.419 -0.435 -11.534 1.00 79.06 118 LEU A N 1
ATOM 920 C CA . LEU A 1 118 ? 10.828 -1.836 -11.565 1.00 79.06 118 LEU A CA 1
ATOM 921 C C . LEU A 1 118 ? 10.857 -2.379 -12.997 1.00 79.06 118 LEU A C 1
ATOM 923 O O . LEU A 1 118 ? 11.811 -3.060 -13.365 1.00 79.06 118 LEU A O 1
ATOM 927 N N . ALA A 1 119 ? 9.868 -2.013 -13.816 1.00 82.19 119 ALA A N 1
ATOM 928 C CA . ALA A 1 119 ? 9.796 -2.392 -15.223 1.00 82.19 119 ALA A CA 1
ATOM 929 C C . ALA A 1 119 ? 10.994 -1.850 -16.020 1.00 82.19 119 ALA A C 1
ATOM 931 O O . ALA A 1 119 ? 11.638 -2.604 -16.747 1.00 82.19 119 ALA A O 1
ATOM 932 N N . ARG A 1 120 ? 11.348 -0.568 -15.835 1.00 79.44 120 ARG A N 1
ATOM 933 C CA . ARG A 1 120 ? 12.442 0.083 -16.577 1.00 79.44 120 ARG A CA 1
ATOM 934 C C . ARG A 1 120 ? 13.815 -0.541 -16.311 1.00 79.44 120 ARG A C 1
ATOM 936 O O . ARG A 1 120 ? 14.627 -0.602 -17.226 1.00 79.44 120 ARG A O 1
ATOM 943 N N . TYR A 1 121 ? 14.070 -1.007 -15.087 1.00 79.75 121 TYR A N 1
ATOM 944 C CA . TYR A 1 121 ? 15.347 -1.631 -14.702 1.00 79.75 121 TYR A CA 1
ATOM 945 C C . TYR A 1 121 ? 15.288 -3.161 -14.641 1.00 79.75 121 TYR A C 1
ATOM 947 O O . TYR A 1 121 ? 16.226 -3.789 -14.154 1.00 79.75 121 TYR A O 1
ATOM 955 N N . GLY A 1 122 ? 14.191 -3.778 -15.093 1.00 80.25 122 GLY A N 1
ATOM 956 C CA . GLY A 1 122 ? 14.019 -5.232 -15.047 1.00 80.25 122 GLY A CA 1
ATOM 957 C C . GLY A 1 122 ? 14.071 -5.824 -13.632 1.00 80.25 122 GLY A C 1
ATOM 958 O O . GLY A 1 122 ? 14.403 -6.999 -13.466 1.00 80.25 122 GLY A O 1
ATOM 959 N N . ILE A 1 123 ? 13.762 -5.029 -12.602 1.00 81.12 123 ILE A N 1
ATOM 960 C CA . ILE A 1 123 ? 13.801 -5.463 -11.205 1.00 81.12 123 ILE A CA 1
ATOM 961 C C . ILE A 1 123 ? 12.550 -6.294 -10.932 1.00 81.12 123 ILE A C 1
ATOM 963 O O . ILE A 1 123 ? 11.441 -5.772 -10.846 1.00 81.12 123 ILE A O 1
ATOM 967 N N . LYS A 1 124 ? 12.731 -7.603 -10.769 1.00 83.06 124 LYS A N 1
ATOM 968 C CA . LYS A 1 124 ? 11.649 -8.516 -10.393 1.00 83.06 124 LYS A CA 1
ATOM 969 C C . LYS A 1 124 ? 11.529 -8.603 -8.876 1.00 83.06 124 LYS A C 1
ATOM 971 O O . LYS A 1 124 ? 12.534 -8.633 -8.164 1.00 83.06 124 LYS A O 1
ATOM 976 N N . LEU A 1 125 ? 10.293 -8.676 -8.388 1.00 82.56 125 LEU A N 1
ATOM 977 C CA . LEU A 1 125 ? 10.032 -8.960 -6.981 1.00 82.56 125 LEU A CA 1
ATOM 978 C C . LEU A 1 125 ? 10.479 -10.382 -6.646 1.00 82.56 125 LEU A C 1
ATOM 980 O O . LEU A 1 125 ? 10.285 -11.314 -7.428 1.00 82.56 125 LEU A O 1
ATOM 984 N N . SER A 1 126 ? 11.064 -10.559 -5.464 1.00 87.56 126 SER A N 1
ATOM 985 C CA . SER A 1 126 ? 11.420 -11.893 -4.997 1.00 87.56 126 SER A CA 1
ATOM 986 C C . SER A 1 126 ? 10.155 -12.703 -4.664 1.00 87.56 126 SER A C 1
ATOM 988 O O . SER A 1 126 ? 9.160 -12.135 -4.201 1.00 87.56 126 SER A O 1
ATOM 990 N N . PRO A 1 127 ? 10.189 -14.045 -4.768 1.00 87.25 127 PRO A N 1
ATOM 991 C CA . PRO A 1 127 ? 9.065 -14.892 -4.357 1.00 87.25 127 PRO A CA 1
ATOM 992 C C . PRO A 1 127 ? 8.647 -14.664 -2.896 1.00 87.25 127 PRO A C 1
ATOM 994 O O . PRO A 1 127 ? 7.477 -14.765 -2.538 1.00 87.25 127 PRO A O 1
ATOM 997 N N . THR A 1 128 ? 9.606 -14.312 -2.035 1.00 89.50 128 THR A N 1
ATOM 998 C CA . THR A 1 128 ? 9.360 -13.969 -0.628 1.00 89.50 128 THR A CA 1
ATOM 999 C C . THR A 1 128 ? 8.614 -12.646 -0.456 1.00 89.50 128 THR A C 1
ATOM 1001 O O . THR A 1 128 ? 7.804 -12.527 0.463 1.00 89.50 128 THR A O 1
ATOM 1004 N N . GLN A 1 129 ? 8.857 -11.659 -1.323 1.00 87.75 129 GLN A N 1
ATOM 1005 C CA . GLN A 1 129 ? 8.126 -10.391 -1.327 1.00 87.75 129 GLN A CA 1
ATOM 1006 C C . GLN A 1 129 ? 6.689 -10.595 -1.801 1.00 87.75 129 GLN A C 1
ATOM 1008 O O . GLN A 1 129 ? 5.775 -10.107 -1.142 1.00 87.75 129 GLN A O 1
ATOM 1013 N N . LEU A 1 130 ? 6.491 -11.375 -2.868 1.00 85.94 130 LEU A N 1
ATOM 1014 C CA . LEU A 1 130 ? 5.164 -11.715 -3.391 1.00 85.94 130 LEU A CA 1
ATOM 1015 C C . LEU A 1 130 ? 4.308 -12.432 -2.338 1.00 85.94 130 LEU A C 1
ATOM 1017 O O . LEU A 1 130 ? 3.241 -11.942 -1.976 1.00 85.94 130 LEU A O 1
ATOM 1021 N N . ARG A 1 131 ? 4.838 -13.495 -1.715 1.00 88.81 131 ARG A N 1
ATOM 1022 C CA . ARG A 1 131 ? 4.153 -14.202 -0.613 1.00 88.81 131 ARG A CA 1
ATOM 1023 C C . ARG A 1 131 ? 3.808 -13.286 0.557 1.00 88.81 131 ARG A C 1
ATOM 1025 O O . ARG A 1 131 ? 2.791 -13.465 1.221 1.00 88.81 131 ARG A O 1
ATOM 1032 N N . ARG A 1 132 ? 4.664 -12.303 0.853 1.00 88.12 132 ARG A N 1
ATOM 1033 C CA . ARG A 1 132 ? 4.406 -11.341 1.927 1.00 88.12 132 ARG A CA 1
ATOM 1034 C C . ARG A 1 132 ? 3.290 -10.368 1.559 1.00 88.12 132 ARG A C 1
ATOM 1036 O O . ARG A 1 132 ? 2.499 -10.035 2.435 1.00 88.12 132 ARG A O 1
ATOM 1043 N N . ILE A 1 133 ? 3.203 -9.940 0.301 1.00 85.50 133 ILE A N 1
ATOM 1044 C CA . ILE A 1 133 ? 2.089 -9.123 -0.198 1.00 85.50 133 ILE A CA 1
ATOM 1045 C C . ILE A 1 133 ? 0.782 -9.915 -0.109 1.00 85.50 133 ILE A C 1
ATOM 1047 O O . ILE A 1 133 ? -0.180 -9.408 0.461 1.00 85.50 133 ILE A O 1
ATOM 1051 N N . GLU A 1 134 ? 0.759 -11.163 -0.579 1.00 86.19 134 GLU A N 1
ATOM 1052 C CA . GLU A 1 134 ? -0.403 -12.059 -0.465 1.00 86.19 134 GLU A CA 1
ATOM 1053 C C . GLU A 1 134 ? -0.828 -12.260 0.992 1.00 86.19 134 GLU A C 1
ATOM 1055 O O . GLU A 1 134 ? -2.001 -12.112 1.336 1.00 86.19 134 GLU A O 1
ATOM 1060 N N . HIS A 1 135 ? 0.134 -12.513 1.882 1.00 88.12 135 HIS A N 1
ATOM 1061 C CA . HIS A 1 135 ? -0.141 -12.645 3.306 1.00 88.12 135 HIS A CA 1
ATOM 1062 C C . HIS A 1 135 ? -0.742 -11.362 3.889 1.00 88.12 135 HIS A C 1
ATOM 1064 O O . HIS A 1 135 ? -1.746 -11.423 4.593 1.00 88.12 135 HIS A O 1
ATOM 1070 N N . LEU A 1 136 ? -0.183 -10.192 3.571 1.00 84.88 136 LEU A N 1
ATOM 1071 C CA . LEU A 1 136 ? -0.724 -8.914 4.034 1.00 84.88 136 LEU A CA 1
ATOM 1072 C C . LEU A 1 136 ? -2.130 -8.647 3.479 1.00 84.88 136 LEU A C 1
ATOM 1074 O O . LEU A 1 136 ? -2.966 -8.148 4.226 1.00 84.88 136 LEU A O 1
ATOM 1078 N N . LYS A 1 137 ? -2.411 -9.016 2.221 1.00 83.31 137 LYS A N 1
ATOM 1079 C CA . LYS A 1 137 ? -3.757 -8.947 1.620 1.00 83.31 137 LYS A CA 1
ATOM 1080 C C . LYS A 1 137 ? -4.760 -9.845 2.351 1.00 83.31 137 LYS A C 1
ATOM 1082 O O . LYS A 1 137 ? -5.921 -9.475 2.465 1.00 83.31 137 LYS A O 1
ATOM 1087 N N . SER A 1 138 ? -4.315 -10.995 2.864 1.00 86.81 138 SER A N 1
ATOM 1088 C CA . SER A 1 138 ? -5.170 -11.941 3.597 1.00 86.81 138 SER A CA 1
ATOM 1089 C C . SER A 1 138 ? -5.537 -11.497 5.020 1.00 86.81 138 SER A C 1
ATOM 1091 O O . SER A 1 138 ? -6.418 -12.094 5.638 1.00 86.81 138 SER A O 1
ATOM 1093 N N . LEU A 1 139 ? -4.871 -10.474 5.569 1.00 86.19 139 LEU A N 1
ATOM 1094 C CA . LEU A 1 139 ? -5.135 -10.031 6.936 1.00 86.19 139 LEU A CA 1
ATOM 1095 C C . LEU A 1 139 ? -6.493 -9.314 7.027 1.00 86.19 139 LEU A C 1
ATOM 1097 O O . LEU A 1 139 ? -6.793 -8.469 6.184 1.00 86.19 139 LEU A O 1
ATOM 1101 N N . PRO A 1 140 ? -7.302 -9.582 8.066 1.00 81.38 140 PRO A N 1
ATOM 1102 C CA . PRO A 1 140 ? -8.565 -8.882 8.258 1.00 81.38 140 PRO A CA 1
ATOM 1103 C C . PRO A 1 140 ? -8.344 -7.433 8.712 1.00 81.38 140 PRO A C 1
ATOM 1105 O O . PRO A 1 140 ? -7.406 -7.126 9.455 1.00 81.38 140 PRO A O 1
ATOM 1108 N N . GLU A 1 141 ? -9.246 -6.533 8.314 1.00 79.69 141 GLU A N 1
ATOM 1109 C CA . GLU A 1 141 ? -9.317 -5.185 8.883 1.00 79.69 141 GLU A CA 1
ATOM 1110 C C . GLU A 1 141 ? -9.848 -5.258 10.320 1.00 79.69 141 GLU A C 1
ATOM 1112 O O . GLU A 1 141 ? -10.925 -5.797 10.577 1.00 79.69 141 GLU A O 1
ATOM 1117 N N . ILE A 1 142 ? -9.093 -4.706 11.274 1.00 76.06 142 ILE A N 1
ATOM 1118 C CA . ILE A 1 142 ? -9.495 -4.679 12.683 1.00 76.06 142 ILE A CA 1
ATOM 1119 C C . ILE A 1 142 ? -10.089 -3.310 12.974 1.00 76.06 142 ILE A C 1
ATOM 1121 O O . ILE A 1 142 ? -9.374 -2.329 13.210 1.00 76.06 142 ILE A O 1
ATOM 1125 N N . VAL A 1 143 ? -11.415 -3.255 12.984 1.00 71.50 143 VAL A N 1
ATOM 1126 C CA . VAL A 1 143 ? -12.180 -2.067 13.360 1.00 71.50 143 VAL A CA 1
ATOM 1127 C C . VAL A 1 143 ? -12.587 -2.186 14.826 1.00 71.50 143 VAL A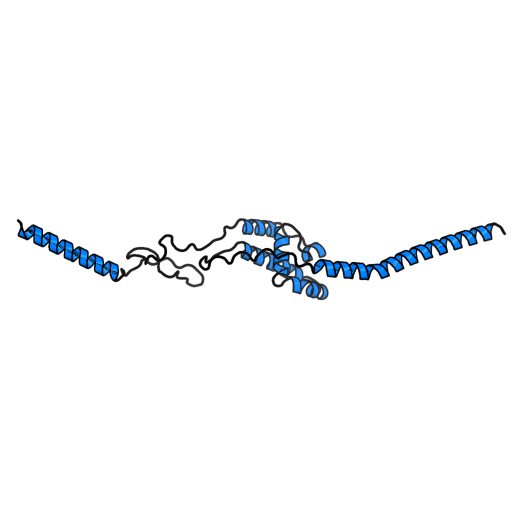 C 1
ATOM 1129 O O . VAL A 1 143 ? -13.131 -3.204 15.246 1.00 71.50 143 VAL A O 1
ATOM 1132 N N . LEU A 1 144 ? -12.339 -1.149 15.631 1.00 67.12 144 LEU A N 1
ATOM 1133 C CA . LEU A 1 144 ? -12.967 -1.050 16.948 1.00 67.12 144 LEU A CA 1
ATOM 1134 C C . LEU A 1 144 ? -14.429 -0.669 16.759 1.00 67.12 144 LEU A C 1
ATOM 1136 O O . LEU A 1 144 ? -14.751 0.495 16.500 1.00 67.12 144 LEU A O 1
ATOM 1140 N N . SER A 1 145 ? -15.302 -1.647 16.950 1.00 58.16 145 SER A N 1
ATOM 1141 C CA . SER A 1 145 ? -16.714 -1.402 17.198 1.00 58.16 145 SER A CA 1
ATOM 1142 C C . SER A 1 145 ? -16.863 -0.701 18.554 1.00 58.16 145 SER A C 1
ATOM 1144 O O . SER A 1 145 ? -16.211 -1.108 19.527 1.00 58.16 145 SER A O 1
ATOM 1146 N N . PRO A 1 146 ? -17.705 0.340 18.679 1.00 56.91 146 PRO A N 1
ATOM 1147 C CA . PRO A 1 146 ? -18.182 0.734 19.997 1.00 56.91 146 PRO A CA 1
ATOM 1148 C C . PRO A 1 146 ? -18.865 -0.479 20.662 1.00 56.91 146 PRO A C 1
ATOM 1150 O O . PRO A 1 146 ? -19.421 -1.319 19.954 1.00 56.91 146 PRO A O 1
ATOM 1153 N N . PRO A 1 147 ? -18.798 -0.615 21.998 1.00 59.03 147 PRO A N 1
ATOM 1154 C CA . PRO A 1 147 ? -19.460 -1.718 22.692 1.00 59.03 147 PRO A CA 1
ATOM 1155 C C . PRO A 1 147 ? -20.957 -1.754 22.342 1.00 59.03 147 PRO A C 1
ATOM 1157 O O . PRO A 1 147 ? -21.591 -0.700 22.282 1.00 59.03 147 PRO A O 1
ATOM 1160 N N . GLU A 1 148 ? -21.516 -2.954 22.141 1.00 51.88 148 GLU A N 1
ATOM 1161 C CA . GLU A 1 148 ? -22.936 -3.172 21.790 1.00 51.88 148 GLU A CA 1
ATOM 1162 C C . GLU A 1 148 ? -23.908 -2.533 22.797 1.00 51.88 148 GLU A C 1
ATOM 1164 O O . GLU A 1 148 ? -24.997 -2.099 22.440 1.00 51.88 148 GLU A O 1
ATOM 1169 N N . ASP A 1 149 ? -23.466 -2.368 24.044 1.00 49.28 149 ASP A N 1
ATOM 1170 C CA . ASP A 1 149 ? -24.176 -1.681 25.126 1.00 49.28 149 ASP A CA 1
ATOM 1171 C C . ASP A 1 149 ? -24.339 -0.148 24.919 1.00 49.28 149 ASP A C 1
ATOM 1173 O O . ASP A 1 149 ? -24.892 0.557 25.770 1.00 49.28 149 ASP A O 1
ATOM 1177 N N . GLY A 1 150 ? -23.853 0.420 23.810 1.00 50.47 150 GLY A N 1
ATOM 1178 C CA . GLY A 1 150 ? -23.965 1.848 23.505 1.00 50.47 150 GLY A CA 1
ATOM 1179 C C . GLY A 1 150 ? -23.252 2.741 24.534 1.00 50.47 150 GLY A C 1
ATOM 1180 O O . GLY A 1 150 ? -22.171 2.430 25.030 1.00 50.47 150 GLY A O 1
ATOM 1181 N N . ASN A 1 151 ? -23.856 3.884 24.886 1.00 54.62 151 ASN A N 1
ATOM 1182 C CA . ASN A 1 151 ? -23.344 4.801 25.922 1.00 54.62 151 ASN A CA 1
ATOM 1183 C C . ASN A 1 151 ? -23.596 4.311 27.365 1.00 54.62 151 ASN A C 1
ATOM 1185 O O . ASN A 1 151 ? -23.419 5.087 28.319 1.00 54.62 151 ASN A O 1
ATOM 1189 N N . ARG A 1 152 ? -24.034 3.058 27.557 1.00 55.09 152 ARG A N 1
ATOM 1190 C CA . ARG A 1 152 ? -24.299 2.500 28.884 1.00 55.09 152 ARG A CA 1
ATOM 1191 C C . ARG A 1 152 ? -23.037 2.586 29.734 1.00 55.09 152 ARG A C 1
ATOM 1193 O O . ARG A 1 152 ? -21.938 2.187 29.350 1.00 55.09 152 ARG A O 1
ATOM 1200 N N . LYS A 1 153 ? -23.191 3.161 30.926 1.00 59.03 153 LYS A N 1
ATOM 1201 C CA . LYS A 1 153 ? -22.104 3.206 31.903 1.00 59.03 153 LYS A CA 1
ATOM 1202 C C . LYS A 1 153 ? -21.873 1.779 32.413 1.00 59.03 153 LYS A C 1
ATOM 1204 O O . LYS A 1 153 ? -22.849 1.157 32.830 1.00 59.03 153 LYS A O 1
ATOM 1209 N N . PRO A 1 154 ? -20.622 1.289 32.421 1.00 61.59 154 PRO A N 1
ATOM 1210 C CA . PRO A 1 154 ? -20.326 -0.047 32.916 1.00 61.59 154 PRO A CA 1
ATOM 1211 C C . PRO A 1 154 ? -20.731 -0.155 34.392 1.00 61.59 154 PRO A C 1
ATOM 1213 O O . PRO A 1 154 ? -20.478 0.763 35.185 1.00 61.59 154 PRO A O 1
ATOM 1216 N N . GLN A 1 155 ? -21.405 -1.247 34.743 1.00 63.56 155 GLN A N 1
ATOM 1217 C CA . GLN A 1 155 ? -21.936 -1.500 36.082 1.00 63.56 155 GLN A CA 1
ATOM 1218 C C . GLN A 1 155 ? -20.856 -2.060 37.018 1.00 63.56 155 GLN A C 1
ATOM 1220 O O . GLN A 1 155 ? -19.787 -2.516 36.601 1.00 63.56 155 GLN A O 1
ATOM 1225 N N . ARG A 1 156 ? -21.105 -2.017 38.333 1.00 61.09 156 ARG A N 1
ATOM 1226 C CA . ARG A 1 156 ? -20.149 -2.529 39.328 1.00 61.09 156 ARG A CA 1
ATOM 1227 C C . ARG A 1 156 ? -19.946 -4.033 39.143 1.00 61.09 156 ARG A C 1
ATOM 1229 O O . ARG A 1 156 ? -20.882 -4.805 39.300 1.00 61.09 156 ARG A O 1
ATOM 1236 N N . GLY A 1 157 ? -18.700 -4.441 38.916 1.00 63.56 157 GLY A N 1
ATOM 1237 C CA . GLY A 1 157 ? -18.331 -5.843 38.692 1.00 63.56 157 GLY A CA 1
ATOM 1238 C C . GLY A 1 157 ? -18.124 -6.217 37.222 1.00 63.56 157 GLY A C 1
ATOM 1239 O O . GLY A 1 157 ? -17.408 -7.188 36.966 1.00 63.56 157 GLY A O 1
ATOM 1240 N N . GLU A 1 158 ? -18.632 -5.416 36.279 1.00 66.00 158 GLU A N 1
ATOM 1241 C CA . GLU A 1 158 ? -18.364 -5.578 34.846 1.00 66.00 158 GLU A CA 1
ATOM 1242 C C . GLU A 1 158 ? -16.904 -5.197 34.519 1.00 66.00 158 GLU A C 1
ATOM 1244 O O . GLU A 1 158 ? -16.283 -4.336 35.164 1.00 66.00 158 GLU A O 1
ATOM 1249 N N . LYS A 1 159 ? -16.322 -5.883 33.527 1.00 59.91 159 LYS A N 1
ATOM 1250 C CA . LYS A 1 159 ? -14.993 -5.578 32.978 1.00 59.91 159 LYS A CA 1
ATOM 1251 C C . LYS A 1 159 ? -15.174 -4.617 31.804 1.00 59.91 159 LYS A C 1
ATOM 1253 O O . LYS A 1 159 ? -15.729 -4.997 30.786 1.00 59.91 159 LYS A O 1
ATOM 1258 N N . GLY A 1 160 ? -14.674 -3.393 31.935 1.00 57.81 160 GLY A N 1
ATOM 1259 C CA . GLY A 1 160 ? -14.793 -2.380 30.886 1.00 57.81 160 GLY A CA 1
ATOM 1260 C C . GLY A 1 160 ? -14.833 -0.988 31.493 1.00 57.81 160 GLY A C 1
ATOM 1261 O O . GLY A 1 160 ? -15.627 -0.705 32.382 1.00 57.81 160 GLY A O 1
ATOM 1262 N N . GLY A 1 161 ? -13.923 -0.114 31.074 1.00 59.81 161 GLY A N 1
ATOM 1263 C CA . GLY A 1 161 ? -13.934 1.292 31.467 1.00 59.81 161 GLY A CA 1
ATOM 1264 C C . GLY A 1 161 ? -14.526 2.148 30.353 1.00 59.81 161 GLY A C 1
ATOM 1265 O O . GLY A 1 161 ? -14.390 1.812 29.183 1.00 59.81 161 GLY A O 1
ATOM 1266 N N . ARG A 1 162 ? -15.089 3.314 30.699 1.00 56.66 162 ARG A N 1
ATOM 1267 C CA . ARG A 1 162 ? -15.596 4.300 29.718 1.00 56.66 162 ARG A CA 1
ATOM 1268 C C . ARG A 1 162 ? -14.525 4.775 28.715 1.00 56.66 162 ARG A C 1
ATOM 1270 O O . ARG A 1 162 ? -14.857 5.343 27.684 1.00 56.66 162 ARG A O 1
ATOM 1277 N N . LYS A 1 163 ? -13.239 4.584 29.027 1.00 58.97 163 LYS A N 1
ATOM 1278 C CA . LYS A 1 163 ? -12.105 4.857 28.135 1.00 58.97 163 LYS A CA 1
ATOM 1279 C C . LYS A 1 163 ? -11.217 3.617 28.038 1.00 58.97 163 LYS A C 1
ATOM 1281 O O . LYS A 1 163 ? -10.832 3.061 29.070 1.00 58.97 163 LYS A O 1
ATOM 1286 N N . LEU A 1 164 ? -10.857 3.245 26.810 1.00 64.06 164 LEU A N 1
ATOM 1287 C CA . LEU A 1 164 ? -9.796 2.277 26.528 1.00 64.06 164 LEU A CA 1
ATOM 1288 C C . LEU A 1 164 ? -8.488 2.790 27.140 1.00 64.06 164 LEU A C 1
ATOM 1290 O O . LEU A 1 164 ? -8.111 3.945 26.937 1.00 64.06 164 LEU A O 1
ATOM 1294 N N . ARG A 1 165 ? -7.818 1.946 27.925 1.00 63.47 165 ARG A N 1
ATOM 1295 C CA . ARG A 1 165 ? -6.509 2.259 28.501 1.00 63.47 165 ARG A CA 1
ATOM 1296 C C . ARG A 1 165 ? -5.430 1.588 27.668 1.00 63.47 165 ARG A C 1
ATOM 1298 O O . ARG A 1 165 ? -5.474 0.376 27.477 1.00 63.47 165 ARG A O 1
ATOM 1305 N N . THR A 1 166 ? -4.453 2.369 27.235 1.00 67.19 166 THR A N 1
ATOM 1306 C CA . THR A 1 166 ? -3.246 1.876 26.572 1.00 67.19 166 THR A CA 1
ATOM 1307 C C . THR A 1 166 ? -2.024 2.172 27.439 1.00 67.19 166 THR A C 1
ATOM 1309 O O . THR A 1 166 ? -1.970 3.193 28.128 1.00 67.19 166 THR A O 1
ATOM 1312 N N . LYS A 1 167 ? -1.045 1.262 27.458 1.00 61.06 167 LYS A N 1
ATOM 1313 C CA . LYS A 1 167 ? 0.268 1.475 28.093 1.00 61.06 167 LYS A CA 1
ATOM 1314 C C . LYS A 1 167 ? 1.346 0.978 27.136 1.00 61.06 167 LYS A C 1
ATOM 1316 O O . LYS A 1 167 ? 1.260 -0.152 26.671 1.00 61.06 167 LYS A O 1
ATOM 1321 N N . LYS A 1 168 ? 2.353 1.813 26.849 1.00 67.94 168 LYS A N 1
ATOM 1322 C CA . LYS A 1 168 ? 3.436 1.508 25.889 1.00 67.94 168 LYS A CA 1
ATOM 1323 C C . LYS A 1 168 ? 2.917 1.012 24.519 1.00 67.94 168 LYS A C 1
ATOM 1325 O O . LYS A 1 168 ? 3.465 0.075 23.962 1.00 67.94 168 LYS A O 1
ATOM 1330 N N . GLY A 1 169 ? 1.824 1.589 24.014 1.00 64.19 169 GLY A N 1
ATOM 1331 C CA . GLY A 1 169 ? 1.232 1.210 22.720 1.00 64.19 169 GLY A CA 1
ATOM 1332 C C . GLY A 1 169 ? 0.342 -0.041 22.727 1.00 64.19 169 GLY A C 1
ATOM 1333 O O . GLY A 1 169 ? -0.372 -0.263 21.757 1.00 64.19 169 GLY A O 1
ATOM 1334 N N . PHE A 1 170 ? 0.295 -0.810 23.819 1.00 60.06 170 PHE A N 1
ATOM 1335 C CA . PHE A 1 170 ? -0.553 -2.001 23.927 1.00 60.06 170 PHE A CA 1
ATOM 1336 C C . PHE A 1 170 ? -1.856 -1.719 24.682 1.00 60.06 170 PHE A C 1
ATOM 1338 O O . PHE A 1 170 ? -1.898 -0.892 25.603 1.00 60.06 170 PHE A O 1
ATOM 1345 N N . LEU A 1 171 ? -2.921 -2.435 24.309 1.00 62.69 171 LEU A N 1
ATOM 1346 C CA . LEU A 1 171 ? -4.189 -2.470 25.041 1.00 62.69 171 LEU A CA 1
ATOM 1347 C C . LEU A 1 171 ? -3.974 -3.092 26.426 1.00 62.69 171 LEU A C 1
ATOM 1349 O O . LEU A 1 171 ? -3.437 -4.189 26.557 1.00 62.69 171 LEU A O 1
ATOM 1353 N N . TRP A 1 172 ? -4.373 -2.375 27.476 1.00 71.94 172 TRP A N 1
ATOM 1354 C CA . TRP A 1 172 ? -4.218 -2.838 28.854 1.00 71.94 172 TRP A CA 1
ATOM 1355 C C . TRP A 1 172 ? -5.361 -3.776 29.263 1.00 71.94 172 TRP A C 1
ATOM 1357 O O . TRP A 1 172 ? -6.506 -3.575 28.858 1.00 71.94 172 TRP A O 1
ATOM 1367 N N . VAL A 1 173 ? -5.074 -4.746 30.142 1.00 68.31 173 VAL A N 1
ATOM 1368 C CA . VAL A 1 173 ? -6.079 -5.682 30.680 1.00 68.31 173 VAL A CA 1
ATOM 1369 C C . VAL A 1 173 ? -7.238 -4.909 31.334 1.00 68.31 173 VAL A C 1
ATOM 1371 O O . VAL A 1 173 ? -6.997 -4.077 32.221 1.00 68.31 173 VAL A O 1
ATOM 1374 N N . PRO A 1 174 ? -8.501 -5.160 30.947 1.00 61.88 174 PRO A N 1
ATOM 1375 C CA . PRO A 1 174 ? -9.638 -4.419 31.477 1.00 61.88 174 PRO A CA 1
ATOM 1376 C C . PRO A 1 174 ? -9.789 -4.649 32.988 1.00 61.88 174 PRO A C 1
ATOM 1378 O O . PRO A 1 174 ? -9.981 -5.772 33.457 1.00 61.88 174 PRO A O 1
ATOM 1381 N N . LYS A 1 175 ? -9.710 -3.564 33.772 1.00 62.78 175 LYS A N 1
ATOM 1382 C CA . LYS A 1 175 ? -9.970 -3.595 35.220 1.00 62.78 175 LYS A CA 1
ATOM 1383 C C . LYS A 1 175 ? -11.480 -3.619 35.481 1.00 62.78 175 LYS A C 1
ATOM 1385 O O . LYS A 1 175 ? -12.225 -2.898 34.820 1.00 62.78 175 LYS A O 1
ATOM 1390 N N . LYS A 1 176 ? -11.915 -4.404 36.476 1.00 61.16 176 LYS A N 1
ATOM 1391 C CA . LYS A 1 176 ? -13.307 -4.395 36.959 1.00 61.16 176 LYS A CA 1
ATOM 1392 C C . LYS A 1 176 ? -13.672 -3.015 37.508 1.00 61.16 176 LYS A C 1
ATOM 1394 O O . LYS A 1 176 ? -12.877 -2.401 38.225 1.00 61.16 176 LYS A O 1
ATOM 1399 N N . VAL A 1 177 ? -14.881 -2.545 37.210 1.00 63.31 177 VAL A N 1
ATOM 1400 C CA . VAL A 1 177 ? -15.393 -1.285 37.759 1.00 63.31 177 VAL A CA 1
ATOM 1401 C C . VAL A 1 177 ? -15.653 -1.456 39.257 1.00 63.31 177 VAL A C 1
ATOM 1403 O O . VAL A 1 177 ? -16.542 -2.201 39.670 1.00 63.31 177 VAL A O 1
ATOM 1406 N N . SER A 1 178 ? -14.848 -0.785 40.087 1.00 58.03 178 SER A N 1
ATOM 1407 C CA . SER A 1 178 ? -14.869 -0.951 41.548 1.00 58.03 178 SER A CA 1
ATOM 1408 C C . SER A 1 178 ? -16.008 -0.196 42.243 1.00 58.03 178 SER A C 1
ATOM 1410 O O . SER A 1 178 ? -16.496 -0.643 43.283 1.00 58.03 178 SER A O 1
ATOM 1412 N N . LYS A 1 179 ? -16.463 0.931 41.679 1.00 62.56 179 LYS A N 1
ATOM 1413 C CA . LYS A 1 179 ? -17.508 1.791 42.259 1.00 62.56 179 LYS A CA 1
ATOM 1414 C C . LYS A 1 179 ? -18.776 1.757 41.399 1.00 62.56 179 LYS A C 1
ATOM 1416 O O . LYS A 1 179 ? -18.723 2.111 40.228 1.00 62.56 179 LYS A O 1
ATOM 1421 N N . ALA A 1 180 ? -19.905 1.376 42.003 1.00 57.84 180 ALA A N 1
ATOM 1422 C CA . ALA A 1 180 ? -21.232 1.532 41.399 1.00 57.84 180 ALA A CA 1
ATOM 1423 C C . ALA A 1 180 ? -21.550 3.020 41.183 1.00 57.84 180 ALA A C 1
ATOM 1425 O O . ALA A 1 180 ? -21.153 3.865 41.994 1.00 57.84 180 ALA A O 1
ATOM 1426 N N . GLY A 1 181 ? -22.276 3.344 40.111 1.00 61.69 181 GLY A N 1
ATOM 1427 C CA . GLY A 1 181 ? -22.746 4.708 39.864 1.00 61.69 181 GLY A CA 1
ATOM 1428 C C . GLY A 1 181 ? -23.666 5.209 40.988 1.00 61.69 181 GLY A C 1
ATOM 1429 O O . GLY A 1 181 ? -24.358 4.417 41.628 1.00 61.69 181 GLY A O 1
ATOM 1430 N N . LYS A 1 182 ? -23.701 6.531 41.234 1.00 63.28 182 LYS A N 1
ATOM 1431 C CA . LYS A 1 182 ? -24.559 7.150 42.273 1.00 63.28 182 LYS A CA 1
ATOM 1432 C C . LYS A 1 182 ? -26.033 6.718 42.155 1.00 63.28 182 LYS A C 1
ATOM 1434 O O . LYS A 1 182 ? -26.628 6.387 43.174 1.00 63.28 182 LYS A O 1
ATOM 1439 N N . ALA A 1 183 ? -26.553 6.632 40.928 1.00 60.38 183 ALA A N 1
ATOM 1440 C CA . ALA A 1 183 ? -27.922 6.203 40.634 1.00 60.38 183 ALA A CA 1
ATOM 1441 C C . ALA A 1 183 ? -28.207 4.753 41.070 1.00 60.38 183 ALA A C 1
ATOM 1443 O O . ALA A 1 183 ? -29.225 4.474 41.689 1.00 60.38 183 ALA A O 1
ATOM 1444 N N . GLU A 1 184 ? -27.272 3.830 40.841 1.00 64.56 184 GLU A N 1
ATOM 1445 C CA . GLU A 1 184 ? -27.421 2.430 41.257 1.00 64.56 184 GLU A CA 1
ATOM 1446 C C . GLU A 1 184 ? -27.314 2.285 42.785 1.00 64.56 184 GLU A C 1
ATOM 1448 O O . GLU A 1 184 ? -28.018 1.493 43.409 1.00 64.56 184 GLU A O 1
ATOM 1453 N N . LYS A 1 185 ? -26.465 3.104 43.422 1.00 70.75 185 LYS A N 1
ATOM 1454 C CA . LYS A 1 185 ? -26.377 3.182 44.886 1.00 70.75 185 LYS A CA 1
ATOM 1455 C C . LYS A 1 185 ? -27.668 3.736 45.507 1.00 70.75 185 LYS A C 1
ATOM 1457 O O . LYS A 1 185 ? -28.029 3.292 46.594 1.00 70.75 185 LYS A O 1
ATOM 1462 N N . GLN A 1 186 ? -28.337 4.685 44.846 1.00 74.25 186 GLN A N 1
ATOM 1463 C CA . GLN A 1 186 ? -29.656 5.193 45.245 1.00 74.25 186 GLN A CA 1
ATOM 1464 C C . GLN A 1 186 ? -30.740 4.131 45.072 1.00 74.25 186 GLN A C 1
ATOM 1466 O O . GLN A 1 186 ? -31.393 3.807 46.058 1.00 74.25 186 GLN A O 1
ATOM 1471 N N . LYS A 1 187 ? -30.821 3.483 43.904 1.00 79.69 187 LYS A N 1
ATOM 1472 C CA . LYS A 1 187 ? -31.788 2.407 43.647 1.00 79.69 187 LYS A CA 1
ATOM 1473 C C . LYS A 1 187 ? -31.685 1.273 44.674 1.00 79.69 187 LYS A C 1
ATOM 1475 O O . LYS A 1 187 ? -32.675 0.889 45.279 1.00 79.69 187 LYS A O 1
ATOM 1480 N N . ARG A 1 188 ? -30.466 0.820 45.001 1.00 76.19 188 ARG A N 1
ATOM 1481 C CA . ARG A 1 188 ? -30.250 -0.196 46.055 1.00 76.19 188 ARG A CA 1
ATOM 1482 C C . ARG A 1 188 ? -30.647 0.282 47.455 1.00 76.19 188 ARG A C 1
ATOM 1484 O O . ARG A 1 188 ? -31.005 -0.536 48.298 1.00 76.19 188 ARG A O 1
ATOM 1491 N N . LYS A 1 189 ? -30.526 1.581 47.755 1.00 82.75 189 LYS A N 1
ATOM 1492 C CA . LYS A 1 189 ? -30.990 2.143 49.035 1.00 82.75 189 LYS A CA 1
ATOM 1493 C C . LYS A 1 189 ? -32.514 2.187 49.091 1.00 82.75 189 LYS A C 1
ATOM 1495 O O . LYS A 1 189 ? -33.066 1.878 50.139 1.00 82.75 189 LYS A O 1
ATOM 1500 N N . GLU A 1 190 ? -33.162 2.560 47.995 1.00 84.31 190 GLU A N 1
ATOM 1501 C CA . GLU A 1 190 ? -34.620 2.586 47.868 1.00 84.31 190 GLU A CA 1
ATOM 1502 C C . GLU A 1 190 ? -35.204 1.176 47.951 1.00 84.31 190 GLU A C 1
ATOM 1504 O O . GLU A 1 190 ? -36.086 0.949 48.766 1.00 84.31 1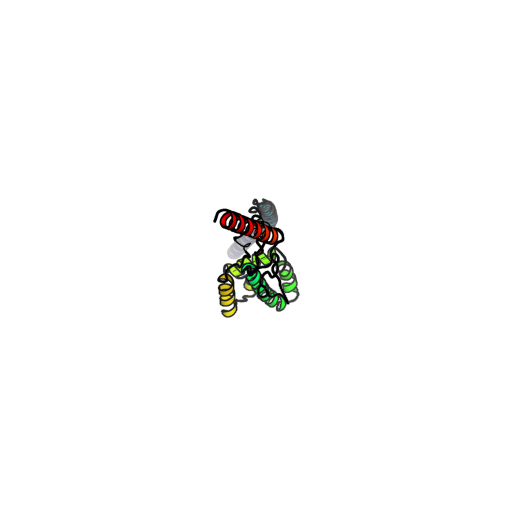90 GLU A O 1
ATOM 1509 N N . GLU A 1 191 ? -34.634 0.201 47.241 1.00 84.62 191 GLU A N 1
ATOM 1510 C CA . GLU A 1 191 ? -35.036 -1.210 47.331 1.00 84.62 191 GLU A CA 1
ATOM 1511 C C . GLU A 1 191 ? -34.864 -1.771 48.749 1.00 84.62 191 GLU A C 1
ATOM 1513 O O . GLU A 1 191 ? -35.732 -2.484 49.246 1.00 84.62 191 GLU A O 1
ATOM 1518 N N . ARG A 1 192 ? -33.771 -1.424 49.445 1.00 84.69 192 ARG A N 1
ATOM 1519 C CA . ARG A 1 192 ? -33.576 -1.813 50.853 1.00 84.69 192 ARG A CA 1
ATOM 1520 C C . ARG A 1 192 ? -34.587 -1.153 51.783 1.00 84.69 192 ARG A C 1
ATOM 1522 O O . ARG A 1 192 ? -35.078 -1.815 52.688 1.00 84.69 192 ARG A O 1
ATOM 1529 N N . LYS A 1 193 ? -34.895 0.130 51.575 1.00 89.25 193 LYS A N 1
ATOM 1530 C CA . LYS A 1 193 ? -35.938 0.828 52.338 1.00 89.25 193 LYS A CA 1
ATOM 1531 C C . LYS A 1 193 ? -37.311 0.208 52.089 1.00 89.25 193 LYS A C 1
ATOM 1533 O O . LYS A 1 193 ? -38.029 -0.013 53.051 1.00 89.25 193 LYS A O 1
ATOM 1538 N N . ALA A 1 194 ? -37.641 -0.102 50.837 1.00 85.69 194 ALA A N 1
ATOM 1539 C CA . ALA A 1 194 ? -38.901 -0.729 50.458 1.00 85.69 194 ALA A CA 1
ATOM 1540 C C . ALA A 1 194 ? -39.044 -2.129 51.071 1.00 85.69 194 ALA A C 1
ATOM 1542 O O . ALA A 1 194 ? -40.082 -2.425 51.647 1.00 85.69 194 ALA A O 1
ATOM 1543 N N . ARG A 1 195 ? -37.986 -2.954 51.039 1.00 85.88 195 ARG A N 1
ATOM 1544 C CA . ARG A 1 195 ? -37.975 -4.263 51.719 1.00 85.88 195 ARG A CA 1
ATOM 1545 C C . ARG A 1 195 ? -38.143 -4.135 53.229 1.00 85.88 195 ARG A C 1
ATOM 1547 O O . ARG A 1 195 ? -38.991 -4.809 53.790 1.00 85.88 195 ARG A O 1
ATOM 1554 N N . ALA A 1 196 ? -37.411 -3.222 53.865 1.00 83.94 196 ALA A N 1
ATOM 1555 C CA . ALA A 1 196 ? -37.543 -2.987 55.302 1.00 83.94 196 ALA A CA 1
ATOM 1556 C C . ALA A 1 196 ? -38.940 -2.464 55.690 1.00 83.94 196 ALA A C 1
ATOM 1558 O O . ALA A 1 196 ? -39.422 -2.757 56.780 1.00 83.94 196 ALA A O 1
ATOM 1559 N N . LEU A 1 197 ? -39.595 -1.687 54.819 1.00 83.19 197 LEU A N 1
ATOM 1560 C CA . LEU A 1 197 ? -40.983 -1.265 55.019 1.00 83.19 197 LEU A CA 1
ATOM 1561 C C . LEU A 1 197 ? -41.956 -2.436 54.854 1.00 83.19 197 LEU A C 1
ATOM 1563 O O . LEU A 1 197 ? -42.835 -2.587 55.693 1.00 83.19 197 LEU A O 1
ATOM 1567 N N . ALA A 1 198 ? -41.768 -3.268 53.827 1.00 81.31 198 ALA A N 1
ATOM 1568 C CA . ALA A 1 198 ? -42.593 -4.447 53.575 1.00 81.31 198 ALA A CA 1
ATOM 1569 C C . ALA A 1 198 ? -42.512 -5.464 54.729 1.00 81.31 198 ALA A C 1
ATOM 1571 O O . ALA A 1 198 ? -43.542 -5.940 55.199 1.00 81.31 198 ALA A O 1
ATOM 1572 N N . GLU A 1 199 ? -41.305 -5.724 55.241 1.00 80.06 199 GLU A N 1
ATOM 1573 C CA . GLU A 1 199 ? -41.060 -6.594 56.404 1.00 80.06 199 GLU A CA 1
ATOM 1574 C C . GLU A 1 199 ? -41.668 -6.023 57.697 1.00 80.06 199 GLU A C 1
ATOM 1576 O O . GLU A 1 199 ? -42.167 -6.758 58.546 1.00 80.06 199 GLU A O 1
ATOM 1581 N N . ARG A 1 200 ? -41.675 -4.692 57.858 1.00 76.12 200 ARG A N 1
ATOM 1582 C CA . ARG A 1 200 ? -42.348 -4.039 58.992 1.00 76.12 200 ARG A CA 1
ATOM 1583 C C . ARG A 1 200 ? -43.865 -4.110 58.881 1.00 76.12 200 ARG A C 1
ATOM 1585 O O . ARG A 1 200 ? -44.516 -4.338 59.892 1.00 76.12 200 ARG A O 1
ATOM 1592 N N . SER A 1 201 ? -44.426 -3.933 57.685 1.00 72.88 201 SER A N 1
ATOM 1593 C CA . SER A 1 201 ? -45.868 -4.081 57.480 1.00 72.88 201 SER A CA 1
ATOM 1594 C C . SER A 1 201 ? -46.329 -5.523 57.672 1.00 72.88 201 SER A C 1
ATOM 1596 O O . SER A 1 201 ? -47.381 -5.723 58.269 1.00 72.88 201 SER A O 1
ATOM 1598 N N . SER A 1 202 ? -45.539 -6.519 57.250 1.00 69.19 202 SER A N 1
ATOM 1599 C CA . SER A 1 202 ? -45.867 -7.934 57.464 1.00 69.19 202 SER A CA 1
ATOM 1600 C C . SER A 1 202 ? -45.768 -8.344 58.934 1.00 69.19 202 SER A C 1
ATOM 1602 O O . SER A 1 202 ? -46.582 -9.130 59.393 1.00 69.19 202 SER A O 1
ATOM 1604 N N . ASN A 1 203 ? -44.820 -7.782 59.691 1.00 67.94 203 ASN A N 1
ATOM 1605 C CA . ASN A 1 203 ? -44.680 -8.064 61.126 1.00 67.94 203 ASN A CA 1
ATOM 1606 C C . ASN A 1 203 ? -45.661 -7.282 62.014 1.00 67.94 203 ASN A C 1
ATOM 1608 O O . ASN A 1 203 ? -45.801 -7.615 63.180 1.00 67.94 203 ASN A O 1
ATOM 1612 N N . ALA A 1 204 ? -46.301 -6.229 61.499 1.00 58.38 204 ALA A N 1
ATOM 1613 C CA . ALA A 1 204 ? -47.334 -5.475 62.218 1.00 58.38 204 ALA A CA 1
ATOM 1614 C C . ALA A 1 204 ? -48.755 -6.023 61.983 1.00 58.38 204 ALA A C 1
ATOM 1616 O O . ALA A 1 204 ? -49.703 -5.541 62.597 1.00 58.38 204 ALA A O 1
ATOM 1617 N N . SER A 1 205 ? -48.905 -6.979 61.061 1.00 55.66 205 SER A N 1
ATOM 1618 C CA . SER A 1 205 ? -50.174 -7.636 60.718 1.00 55.66 205 SER A CA 1
ATOM 1619 C C . SER A 1 205 ? -50.215 -9.124 61.107 1.00 55.66 205 SER A C 1
ATOM 1621 O O . SER A 1 205 ? -51.198 -9.797 60.802 1.00 55.66 205 SER A O 1
ATOM 1623 N N . ALA A 1 206 ? -49.177 -9.606 61.798 1.00 49.09 206 ALA A N 1
ATOM 1624 C CA . ALA A 1 206 ? -49.118 -10.888 62.500 1.00 49.09 206 ALA A CA 1
ATOM 1625 C C . ALA A 1 206 ? -49.173 -10.636 64.012 1.00 49.09 206 ALA A C 1
ATOM 1627 O O . ALA A 1 206 ? -49.793 -11.461 64.716 1.00 49.09 206 ALA A O 1
#

Radius of gyration: 37.97 Å; chains: 1; bounding box: 76×35×138 Å

Sequence (206 aa):
MKFLAIVLLFLNVCATMLDCVWLVLALHDTCWPVVLFLRSLSTHIPLPLPPPPKATPPGQRILFRPSFSIHNFCWIILHKAVAVLPSTDRALFTPYMRGSHFAALAESLLADDPAPILARYGIKLSPTQLRRIEHLKSLPEIVLSPPEDGNRKPQRGEKGGRKLRTKKGFLWVPKKVSKAGKAEKQKRKEERKARALAERSSNASA

pLDDT: mean 73.86, std 12.79, range [45.22, 91.06]